Protein AF-A0A8J8JC10-F1 (afdb_monomer_lite)

pLDDT: mean 84.33, std 10.34, range [43.09, 95.0]

Radius of gyration: 21.42 Å; chains: 1; bounding box: 61×27×67 Å

Sequence (188 aa):
MRKALKLFVALFVFIITFPLVLTHAKVLYYDLRYGEPVEEGRLPDEVKSFSLEGEPKCRVKVREGVMLIETENTSFELNTGMNVKYSEGSCLLRGGRIYAVFVETDGIVGVEGLYRDIDVVYHIQRHHVVAFKGNGAVEWQYLETAGCRPGGGCYPPEEPRMNIQDGKLYVTLEPPENRTLVFSLEST

Structure (mmCIF, N/CA/C/O backbone):
data_AF-A0A8J8JC10-F1
#
_entry.id   AF-A0A8J8JC10-F1
#
loop_
_atom_site.group_PDB
_atom_site.id
_atom_site.type_symbol
_atom_site.label_atom_id
_atom_site.label_alt_id
_atom_site.label_comp_id
_atom_site.label_asym_id
_atom_site.label_entity_id
_atom_site.label_seq_id
_atom_site.pdbx_PDB_ins_code
_atom_site.Cartn_x
_atom_site.Cartn_y
_atom_site.Cartn_z
_atom_site.occupancy
_atom_site.B_iso_or_equiv
_atom_site.auth_seq_id
_atom_site.auth_comp_id
_atom_site.auth_asym_id
_atom_site.auth_atom_id
_atom_site.pdbx_PDB_model_num
ATOM 1 N N . MET A 1 1 ? 39.271 -8.305 -40.769 1.00 67.75 1 MET A N 1
ATOM 2 C CA . MET A 1 1 ? 38.972 -7.015 -40.097 1.00 67.75 1 MET A CA 1
ATOM 3 C C . MET A 1 1 ? 37.560 -6.485 -40.363 1.00 67.75 1 MET A C 1
ATOM 5 O O . MET A 1 1 ? 36.839 -6.318 -39.394 1.00 67.75 1 MET A O 1
ATOM 9 N N . ARG A 1 2 ? 37.095 -6.290 -41.614 1.00 76.88 2 ARG A N 1
ATOM 10 C CA . ARG A 1 2 ? 35.738 -5.742 -41.888 1.00 76.88 2 ARG A CA 1
ATOM 11 C C . ARG A 1 2 ? 34.571 -6.491 -41.213 1.00 76.88 2 ARG A C 1
ATOM 13 O O . ARG A 1 2 ? 33.655 -5.845 -40.724 1.00 76.88 2 ARG A O 1
ATOM 20 N N . LYS A 1 3 ? 34.594 -7.831 -41.172 1.00 79.19 3 LYS A N 1
ATOM 21 C CA . LYS A 1 3 ? 33.546 -8.638 -40.506 1.00 79.19 3 LYS A CA 1
ATOM 22 C C . LYS A 1 3 ? 33.564 -8.482 -38.978 1.00 79.19 3 LYS A C 1
ATOM 24 O O . LYS A 1 3 ? 32.515 -8.283 -38.386 1.00 79.19 3 LYS A O 1
ATOM 29 N N . ALA A 1 4 ? 34.752 -8.505 -38.373 1.00 84.75 4 ALA A N 1
ATOM 30 C CA . ALA A 1 4 ? 34.930 -8.318 -36.932 1.00 84.75 4 ALA A CA 1
ATOM 31 C C . ALA A 1 4 ? 34.505 -6.912 -36.475 1.00 84.75 4 ALA A C 1
ATOM 33 O O . ALA A 1 4 ? 33.820 -6.784 -35.471 1.00 84.75 4 ALA A O 1
ATOM 34 N N . LEU A 1 5 ? 34.821 -5.873 -37.260 1.00 88.62 5 LEU A N 1
ATOM 35 C CA . LEU A 1 5 ? 34.386 -4.501 -36.984 1.00 88.62 5 LEU A CA 1
ATOM 36 C C . LEU A 1 5 ? 32.857 -4.365 -37.024 1.00 88.62 5 LEU A C 1
ATOM 38 O O . LEU A 1 5 ? 32.275 -3.778 -36.123 1.00 88.62 5 LEU A O 1
ATOM 42 N N . LYS A 1 6 ? 32.193 -4.949 -38.032 1.00 87.00 6 LYS A N 1
ATOM 43 C CA . LYS A 1 6 ? 30.721 -4.958 -38.106 1.00 87.00 6 LYS A CA 1
ATOM 44 C C . LYS A 1 6 ? 30.088 -5.681 -36.918 1.00 87.00 6 LYS A C 1
ATOM 46 O O . LYS A 1 6 ? 29.101 -5.193 -36.382 1.00 87.00 6 LYS A O 1
ATOM 51 N N . LEU A 1 7 ? 30.659 -6.816 -36.510 1.00 90.44 7 LEU A N 1
ATOM 52 C CA . LEU A 1 7 ? 30.186 -7.572 -35.351 1.00 90.44 7 LEU A CA 1
ATOM 53 C C . LEU A 1 7 ? 30.338 -6.758 -34.059 1.00 90.44 7 LEU A C 1
ATOM 55 O O . LEU A 1 7 ? 29.419 -6.719 -33.254 1.00 90.44 7 LEU A O 1
ATOM 59 N N . PHE A 1 8 ? 31.469 -6.068 -33.898 1.00 90.31 8 PHE A N 1
ATOM 60 C CA . PHE A 1 8 ? 31.729 -5.216 -32.741 1.00 90.31 8 PHE A CA 1
ATOM 61 C C . PHE A 1 8 ? 30.770 -4.024 -32.682 1.00 90.31 8 PHE A C 1
ATOM 63 O O . PHE A 1 8 ? 30.212 -3.741 -31.630 1.00 90.31 8 PHE A O 1
ATOM 70 N N . VAL A 1 9 ? 30.513 -3.369 -33.819 1.00 88.81 9 VAL A N 1
ATOM 71 C CA . VAL A 1 9 ? 29.522 -2.285 -33.912 1.00 88.81 9 VAL A CA 1
ATOM 72 C C . VAL A 1 9 ? 28.117 -2.799 -33.593 1.00 88.81 9 VAL A C 1
ATOM 74 O O . VAL A 1 9 ? 27.406 -2.167 -32.820 1.00 88.81 9 VAL A O 1
ATOM 77 N N . ALA A 1 10 ? 27.722 -3.956 -34.130 1.00 89.44 10 ALA A N 1
ATOM 78 C CA . ALA A 1 10 ? 26.421 -4.556 -33.835 1.00 89.44 10 ALA A CA 1
ATOM 79 C C . ALA A 1 10 ? 26.278 -4.918 -32.348 1.00 89.44 10 ALA A C 1
ATOM 81 O O . ALA A 1 10 ? 25.252 -4.624 -31.743 1.00 89.44 10 ALA A O 1
ATOM 82 N N . LEU A 1 11 ? 27.322 -5.498 -31.749 1.00 91.50 11 LEU A N 1
ATOM 83 C CA . LEU A 1 11 ? 27.365 -5.810 -30.323 1.00 91.50 11 LEU A CA 1
ATOM 84 C C . LEU A 1 11 ? 27.285 -4.540 -29.470 1.00 91.50 11 LEU A C 1
ATOM 86 O O . LEU A 1 11 ? 26.545 -4.509 -28.496 1.00 91.50 11 LEU A O 1
ATOM 90 N N . PHE A 1 12 ? 27.996 -3.481 -29.852 1.00 86.69 12 PHE A N 1
ATOM 91 C CA . PHE A 1 12 ? 27.963 -2.199 -29.154 1.00 86.69 12 PHE A CA 1
ATOM 92 C C . PHE A 1 12 ? 26.569 -1.560 -29.198 1.00 86.69 12 PHE A C 1
ATOM 94 O O . PHE A 1 12 ? 26.041 -1.160 -28.163 1.00 86.69 12 PHE A O 1
ATOM 101 N N . VAL A 1 13 ? 25.932 -1.537 -30.374 1.00 87.12 13 VAL A N 1
ATOM 102 C CA . VAL A 1 13 ? 24.545 -1.065 -30.520 1.00 87.12 13 VAL A CA 1
ATOM 103 C C . VAL A 1 13 ? 23.599 -1.912 -29.674 1.00 87.12 13 VAL A C 1
ATOM 105 O O . VAL A 1 13 ? 22.742 -1.359 -28.988 1.00 87.12 13 VAL A O 1
ATOM 108 N N . PHE A 1 14 ? 23.766 -3.235 -29.675 1.00 87.00 14 PHE A N 1
ATOM 109 C CA . PHE A 1 14 ? 22.958 -4.130 -28.853 1.00 87.00 14 PHE A CA 1
ATOM 110 C C . PHE A 1 14 ? 23.124 -3.831 -27.359 1.00 87.00 14 PHE A C 1
ATOM 112 O O . PHE A 1 14 ? 22.126 -3.655 -26.673 1.00 87.00 14 PHE A O 1
ATOM 119 N N . ILE A 1 15 ? 24.355 -3.692 -26.862 1.00 86.25 15 ILE A N 1
ATOM 120 C CA . ILE A 1 15 ? 24.632 -3.401 -25.446 1.00 86.25 15 ILE A CA 1
ATOM 121 C C . ILE A 1 15 ? 23.976 -2.087 -25.002 1.00 86.25 15 ILE A C 1
ATOM 123 O O . ILE A 1 15 ? 23.451 -2.019 -23.896 1.00 86.25 15 ILE A O 1
ATOM 127 N N . ILE A 1 16 ? 23.968 -1.066 -25.861 1.00 81.75 16 ILE A N 1
ATOM 128 C CA . ILE A 1 16 ? 23.368 0.237 -25.541 1.00 81.75 16 ILE A CA 1
ATOM 129 C C . ILE A 1 16 ? 21.837 0.197 -25.622 1.00 81.75 16 ILE A C 1
ATOM 131 O O . ILE A 1 16 ? 21.149 0.754 -24.772 1.00 81.75 16 ILE A O 1
ATOM 135 N N . THR A 1 17 ? 21.282 -0.442 -26.651 1.00 85.38 17 THR A N 1
ATOM 136 C CA . THR A 1 17 ? 19.836 -0.381 -26.929 1.00 85.38 17 THR A CA 1
ATOM 137 C C . THR A 1 17 ? 19.030 -1.440 -26.184 1.00 85.38 17 THR A C 1
ATOM 139 O O . THR A 1 17 ? 17.871 -1.204 -25.851 1.00 85.38 17 THR A O 1
ATOM 142 N N . PHE A 1 18 ? 19.622 -2.593 -25.876 1.00 87.31 18 PHE A N 1
ATOM 143 C CA . PHE A 1 18 ? 18.928 -3.699 -25.222 1.00 87.31 18 PHE A CA 1
ATOM 144 C C . PHE A 1 18 ? 18.369 -3.340 -23.832 1.00 87.31 18 PHE A C 1
ATOM 146 O O . PHE A 1 18 ? 17.197 -3.637 -23.593 1.00 87.31 18 PHE A O 1
ATOM 153 N N . PRO A 1 19 ? 19.108 -2.654 -22.933 1.00 85.81 19 PRO A N 1
ATOM 154 C CA . PRO A 1 19 ? 18.565 -2.227 -21.642 1.00 85.81 19 PRO A CA 1
ATOM 155 C C . PRO A 1 19 ? 17.355 -1.296 -21.773 1.00 85.81 19 PRO A C 1
ATOM 157 O O . PRO A 1 19 ? 16.418 -1.393 -20.980 1.00 85.81 19 PRO A O 1
ATOM 160 N N . LEU A 1 20 ? 17.335 -0.438 -22.798 1.00 85.06 20 LEU A N 1
ATOM 161 C CA . LEU A 1 20 ? 16.206 0.451 -23.082 1.00 85.06 20 LEU A CA 1
ATOM 162 C C . LEU A 1 20 ? 14.985 -0.332 -23.531 1.00 85.06 20 LEU A C 1
ATOM 164 O O . LEU A 1 20 ? 13.903 -0.150 -22.985 1.00 85.06 20 LEU A O 1
ATOM 168 N N . VAL A 1 21 ? 15.163 -1.234 -24.498 1.00 87.94 21 VAL A N 1
ATOM 169 C CA . VAL A 1 21 ? 14.078 -2.089 -24.993 1.00 87.94 21 VAL A CA 1
ATOM 170 C C . VAL A 1 21 ? 13.506 -2.925 -23.849 1.00 87.94 21 VAL A C 1
ATOM 172 O O . VAL A 1 21 ? 12.289 -3.008 -23.703 1.00 87.94 21 VAL A O 1
ATOM 175 N N . LEU A 1 22 ? 14.367 -3.485 -22.995 1.00 89.69 22 LEU A N 1
ATOM 176 C CA . LEU A 1 22 ? 13.941 -4.240 -21.820 1.00 89.69 22 LEU A CA 1
ATOM 177 C C . LEU A 1 22 ? 13.184 -3.360 -20.815 1.00 89.69 22 LEU A C 1
ATOM 179 O O . LEU A 1 22 ? 12.161 -3.791 -20.288 1.00 89.69 22 LEU A O 1
ATOM 183 N N . THR A 1 23 ? 13.660 -2.138 -20.566 1.00 88.81 23 THR A N 1
ATOM 184 C CA . THR A 1 23 ? 12.985 -1.171 -19.687 1.00 88.81 23 THR A CA 1
ATOM 185 C C . THR A 1 23 ? 11.598 -0.826 -20.225 1.00 88.81 23 THR A C 1
ATOM 187 O O . THR A 1 23 ? 10.616 -0.968 -19.504 1.00 88.81 23 THR A O 1
ATOM 190 N N . HIS A 1 24 ? 11.487 -0.461 -21.505 1.00 87.50 24 HIS A N 1
ATOM 191 C CA . HIS A 1 24 ? 10.205 -0.154 -22.139 1.00 87.50 24 HIS A CA 1
ATOM 192 C C . HIS A 1 24 ? 9.244 -1.342 -22.120 1.00 87.50 24 HIS A C 1
ATOM 194 O O . HIS A 1 24 ? 8.069 -1.166 -21.814 1.00 87.50 24 HIS A O 1
ATOM 200 N N . ALA A 1 25 ? 9.734 -2.552 -22.402 1.00 90.00 25 ALA A N 1
ATOM 201 C CA . ALA A 1 25 ? 8.917 -3.759 -22.344 1.00 90.00 25 ALA A CA 1
ATOM 202 C C . ALA A 1 25 ? 8.404 -4.033 -20.922 1.00 90.00 25 ALA A C 1
ATOM 204 O O . ALA A 1 25 ? 7.239 -4.388 -20.757 1.00 90.00 25 ALA A O 1
ATOM 205 N N . LYS A 1 26 ? 9.241 -3.829 -19.893 1.00 89.06 26 LYS A N 1
ATOM 206 C CA . LYS A 1 26 ? 8.826 -3.943 -18.488 1.00 89.06 26 LYS A CA 1
ATOM 207 C C . LYS A 1 26 ? 7.765 -2.909 -18.127 1.00 89.06 26 LYS A C 1
ATOM 209 O O . LYS A 1 26 ? 6.735 -3.291 -17.590 1.00 89.06 26 LYS A O 1
ATOM 214 N N . VAL A 1 27 ? 7.995 -1.631 -18.435 1.00 88.88 27 VAL A N 1
ATOM 215 C CA . VAL A 1 27 ? 7.028 -0.555 -18.151 1.00 88.88 27 VAL A CA 1
ATOM 216 C C . VAL A 1 27 ? 5.698 -0.839 -18.845 1.00 88.88 27 VAL A C 1
ATOM 218 O O . VAL A 1 27 ? 4.665 -0.816 -18.191 1.00 88.88 27 VAL A O 1
ATOM 221 N N . LEU A 1 28 ? 5.721 -1.209 -20.130 1.00 91.12 28 LEU A N 1
ATOM 222 C CA . LEU A 1 28 ? 4.512 -1.564 -20.874 1.00 91.12 28 LEU A CA 1
ATOM 223 C C . LEU A 1 28 ? 3.780 -2.757 -20.248 1.00 91.12 28 LEU A C 1
ATOM 225 O O . LEU A 1 28 ? 2.559 -2.742 -20.143 1.00 91.12 28 LEU A O 1
ATOM 229 N N . TYR A 1 29 ? 4.513 -3.788 -19.828 1.00 92.56 29 TYR A N 1
ATOM 230 C CA . TYR A 1 29 ? 3.925 -4.923 -19.126 1.00 92.56 29 TYR A CA 1
ATOM 231 C C . TYR A 1 29 ? 3.217 -4.487 -17.836 1.00 92.56 29 TYR A C 1
ATOM 233 O O . TYR A 1 29 ? 2.101 -4.935 -17.578 1.00 92.56 29 TYR A O 1
ATOM 241 N N . TYR A 1 30 ? 3.839 -3.615 -17.041 1.00 91.00 30 TYR A N 1
ATOM 242 C CA . TYR A 1 30 ? 3.243 -3.134 -15.799 1.00 91.00 30 TYR A CA 1
ATOM 243 C C . TYR A 1 30 ? 2.064 -2.189 -16.036 1.00 91.00 30 TYR A C 1
ATOM 245 O O . TYR A 1 30 ? 1.060 -2.343 -15.355 1.00 91.00 30 TYR A O 1
ATOM 253 N N . ASP A 1 31 ? 2.118 -1.319 -17.045 1.00 89.81 31 ASP A N 1
ATOM 254 C CA . ASP A 1 31 ? 0.971 -0.501 -17.459 1.00 89.81 31 ASP A CA 1
ATOM 255 C C . ASP A 1 31 ? -0.220 -1.365 -17.887 1.00 89.81 31 ASP A C 1
ATOM 257 O O . ASP A 1 31 ? -1.354 -1.094 -17.514 1.00 89.81 31 ASP A O 1
ATOM 261 N N . LEU A 1 32 ? 0.021 -2.442 -18.636 1.00 91.25 32 LEU A N 1
ATOM 262 C CA . LEU A 1 32 ? -1.050 -3.355 -19.043 1.00 91.25 32 LEU A CA 1
ATOM 263 C C . LEU A 1 32 ? -1.615 -4.163 -17.873 1.00 91.25 32 LEU A C 1
ATOM 265 O O . LEU A 1 32 ? -2.774 -4.565 -17.914 1.00 91.25 32 LEU A O 1
ATOM 269 N N . ARG A 1 33 ? -0.791 -4.453 -16.861 1.00 91.88 33 ARG A N 1
ATOM 270 C CA . ARG A 1 33 ? -1.177 -5.309 -15.734 1.00 91.88 33 ARG A CA 1
ATOM 271 C C . ARG A 1 33 ? -1.769 -4.538 -14.555 1.00 91.88 33 ARG A C 1
ATOM 273 O O . ARG A 1 33 ? -2.593 -5.102 -13.847 1.00 91.88 33 ARG A O 1
ATOM 280 N N . TYR A 1 34 ? -1.319 -3.309 -14.333 1.00 90.25 34 TYR A N 1
ATOM 281 C CA . TYR A 1 34 ? -1.633 -2.499 -13.154 1.00 90.25 34 TYR A CA 1
ATOM 282 C C . TYR A 1 34 ? -2.004 -1.052 -13.504 1.00 90.25 34 TYR A C 1
ATOM 284 O O . TYR A 1 34 ? -2.121 -0.226 -12.606 1.00 90.25 34 TYR A O 1
ATOM 292 N N . GLY A 1 35 ? -2.179 -0.717 -14.787 1.00 84.19 35 GLY A N 1
ATOM 293 C CA . GLY A 1 35 ? -2.669 0.605 -15.190 1.00 84.19 35 GLY A CA 1
ATOM 294 C C . GLY A 1 35 ? -4.095 0.886 -14.711 1.00 84.19 35 GLY A C 1
ATOM 295 O O . GLY A 1 35 ? -4.464 2.045 -14.551 1.00 84.19 35 GLY A O 1
ATOM 296 N N . GLU A 1 36 ? -4.868 -0.165 -14.435 1.00 86.00 36 GLU A N 1
ATOM 297 C CA . GLU A 1 36 ? -6.089 -0.108 -13.634 1.00 86.00 36 GLU A CA 1
ATOM 298 C C . GLU A 1 36 ? -5.845 -0.831 -12.297 1.00 86.00 36 GLU A C 1
ATOM 300 O O . GLU A 1 36 ? -5.102 -1.824 -12.281 1.00 86.00 36 GLU A O 1
ATOM 305 N N . PRO A 1 37 ? -6.437 -0.368 -11.179 1.00 86.88 37 PRO A N 1
ATOM 306 C CA . PRO A 1 37 ? -6.239 -1.015 -9.889 1.00 86.88 37 PRO A CA 1
ATOM 307 C C . PRO A 1 37 ? -6.787 -2.447 -9.866 1.00 86.88 37 PRO A C 1
ATOM 309 O O . PRO A 1 37 ? -7.902 -2.714 -10.313 1.00 86.88 37 PRO A O 1
ATOM 312 N N . VAL A 1 38 ? -5.997 -3.374 -9.321 1.00 90.38 38 VAL A N 1
ATOM 313 C CA . VAL A 1 38 ? -6.375 -4.782 -9.139 1.00 90.38 38 VAL A CA 1
ATOM 314 C C . VAL A 1 38 ? -6.717 -5.017 -7.673 1.00 90.38 38 VAL A C 1
ATOM 316 O O . VAL A 1 38 ? -5.844 -4.896 -6.814 1.00 90.38 38 VAL A O 1
ATOM 319 N N . GLU A 1 39 ? -7.974 -5.363 -7.399 1.00 92.75 39 GLU A N 1
ATOM 320 C CA . GLU A 1 39 ? -8.513 -5.537 -6.047 1.00 92.75 39 GLU A CA 1
ATOM 321 C C . GLU A 1 39 ? -8.551 -7.011 -5.616 1.00 92.75 39 GLU A C 1
ATOM 323 O O . GLU A 1 39 ? -8.975 -7.895 -6.365 1.00 92.75 39 GLU A O 1
ATOM 328 N N . GLU A 1 40 ? -8.155 -7.275 -4.372 1.00 93.50 40 GLU A N 1
ATOM 329 C CA . GLU A 1 40 ? -8.125 -8.598 -3.753 1.00 93.50 40 GLU A CA 1
ATOM 330 C C . GLU A 1 40 ? -8.668 -8.557 -2.313 1.00 93.50 40 GLU A C 1
ATOM 332 O O . GLU A 1 40 ? -8.567 -7.559 -1.593 1.00 93.50 40 GLU A O 1
ATOM 337 N N . GLY A 1 41 ? -9.215 -9.688 -1.856 1.00 93.81 41 GLY A N 1
ATOM 338 C CA . GLY A 1 41 ? -9.719 -9.848 -0.493 1.00 93.81 41 GLY A CA 1
ATOM 339 C C . GLY A 1 41 ? -11.130 -9.290 -0.294 1.00 93.81 41 GLY A C 1
ATOM 340 O O . GLY A 1 41 ? -12.031 -9.537 -1.095 1.00 93.81 41 GLY A O 1
ATOM 341 N N . ARG A 1 42 ? -11.351 -8.600 0.828 1.00 93.75 42 ARG A N 1
ATOM 342 C CA . ARG A 1 42 ? -12.642 -8.001 1.175 1.00 93.75 42 ARG A CA 1
ATOM 343 C C . ARG A 1 42 ? -12.836 -6.711 0.386 1.00 93.75 42 ARG A C 1
ATOM 345 O O . ARG A 1 42 ? -12.208 -5.712 0.708 1.00 93.75 42 ARG A O 1
ATOM 352 N N . LEU A 1 43 ? -13.743 -6.715 -0.583 1.00 94.62 43 LEU A N 1
ATOM 353 C CA . LEU A 1 43 ? -14.079 -5.512 -1.342 1.00 94.62 43 LEU A CA 1
ATOM 354 C C . LEU A 1 43 ? -14.816 -4.474 -0.471 1.00 94.62 43 LEU A C 1
ATOM 356 O O . LEU A 1 43 ? -15.527 -4.860 0.466 1.00 94.62 43 LEU A O 1
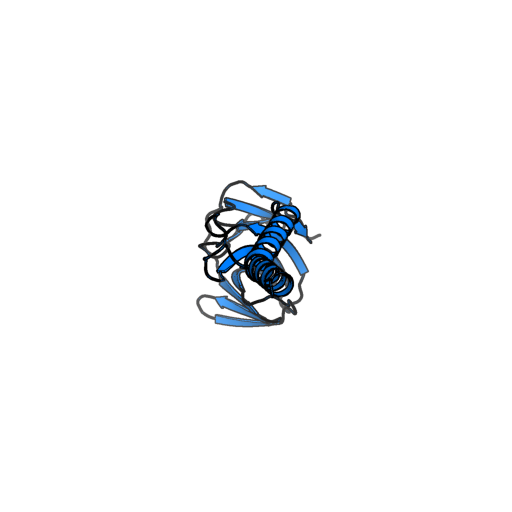ATOM 360 N N . PRO A 1 44 ? -14.646 -3.170 -0.754 1.00 93.31 44 PRO A N 1
ATOM 361 C CA . PRO A 1 44 ? -15.438 -2.123 -0.119 1.00 93.31 44 PRO A CA 1
ATOM 362 C C . PRO A 1 44 ? -16.917 -2.255 -0.506 1.00 93.31 44 PRO A C 1
ATOM 364 O O . PRO A 1 44 ? -17.252 -2.640 -1.624 1.00 93.31 44 PRO A O 1
ATOM 367 N N . ASP A 1 45 ? -17.813 -1.891 0.409 1.00 94.62 45 ASP A N 1
ATOM 368 C CA . ASP A 1 45 ? -19.254 -1.845 0.137 1.00 94.62 45 ASP A CA 1
ATOM 369 C C . ASP A 1 45 ? -19.631 -0.627 -0.720 1.00 94.62 45 ASP A C 1
ATOM 371 O O . ASP A 1 45 ? -20.651 -0.625 -1.409 1.00 94.62 45 ASP A O 1
ATOM 375 N N . GLU A 1 46 ? -18.825 0.435 -0.656 1.00 93.06 46 GLU A N 1
ATOM 376 C CA . GLU A 1 46 ? -19.023 1.669 -1.410 1.00 93.06 46 GLU A CA 1
ATOM 377 C C . GLU A 1 46 ? -17.674 2.355 -1.672 1.00 93.06 46 GLU A C 1
ATOM 379 O O . GLU A 1 46 ? -16.780 2.342 -0.822 1.00 93.06 46 GLU A O 1
ATOM 384 N N . VAL A 1 47 ? -17.545 2.996 -2.835 1.00 90.81 47 VAL A N 1
ATOM 385 C CA . VAL A 1 47 ? -16.405 3.856 -3.181 1.00 90.81 47 VAL A CA 1
ATOM 386 C C . VAL A 1 47 ? -16.929 5.263 -3.441 1.00 90.81 47 VAL A C 1
ATOM 388 O O . VAL A 1 47 ? -17.796 5.464 -4.291 1.00 90.81 47 VAL A O 1
ATOM 391 N N . LYS A 1 48 ? -16.415 6.245 -2.698 1.00 89.25 48 LYS A N 1
ATOM 392 C CA . LYS A 1 48 ? -16.837 7.650 -2.780 1.00 89.25 48 LYS A CA 1
ATOM 393 C C . LYS A 1 48 ? -15.734 8.515 -3.375 1.00 89.25 48 LYS A C 1
ATOM 395 O O . LYS A 1 48 ? -14.567 8.334 -3.054 1.00 89.25 48 LYS A O 1
ATOM 400 N N . SER A 1 49 ? -16.107 9.503 -4.185 1.00 81.81 49 SER A N 1
ATOM 401 C CA . SER A 1 49 ? -15.181 10.421 -4.870 1.00 81.81 49 SER A CA 1
ATOM 402 C C . SER A 1 49 ? -14.777 11.648 -4.037 1.00 81.81 49 SER A C 1
ATOM 404 O O . SER A 1 49 ? -14.466 12.697 -4.597 1.00 81.81 49 SER A O 1
ATOM 406 N N . PHE A 1 50 ? -14.886 11.578 -2.710 1.00 73.81 50 PHE A N 1
ATOM 407 C CA . PHE A 1 50 ? -14.531 12.678 -1.813 1.00 73.81 50 PHE A CA 1
ATOM 408 C C . PHE A 1 50 ? -13.737 12.162 -0.618 1.00 73.81 50 PHE A C 1
ATOM 410 O O . PHE A 1 50 ? -13.913 11.014 -0.209 1.00 73.81 50 PHE A O 1
ATOM 417 N N . SER A 1 51 ? -12.890 13.025 -0.056 1.00 65.00 51 SER A N 1
ATOM 418 C CA . SER A 1 51 ? -12.177 12.779 1.199 1.00 65.00 51 SER A CA 1
ATOM 419 C C . SER A 1 51 ? -13.079 13.130 2.378 1.00 65.00 51 SER A C 1
ATOM 421 O O . SER A 1 51 ? -13.705 14.192 2.394 1.00 65.00 51 SER A O 1
ATOM 423 N N . LEU A 1 52 ? -13.176 12.227 3.353 1.00 68.00 52 LEU A N 1
ATOM 424 C CA . LEU A 1 52 ? -13.728 12.569 4.659 1.00 68.00 52 LEU A CA 1
ATOM 425 C C . LEU A 1 52 ? -12.635 13.186 5.527 1.00 68.00 52 LEU A C 1
ATOM 427 O O . LEU A 1 52 ? -11.541 12.635 5.641 1.00 68.00 52 LEU A O 1
ATOM 431 N N . GLU A 1 53 ? -12.960 14.301 6.179 1.00 64.12 53 GLU A N 1
ATOM 432 C CA . GLU A 1 53 ? -12.092 14.883 7.197 1.00 64.12 53 GLU A CA 1
ATOM 433 C C . GLU A 1 53 ? -12.011 13.961 8.424 1.00 64.12 53 GLU A C 1
ATOM 435 O O . GLU A 1 53 ? -13.013 13.419 8.904 1.00 64.12 53 GLU A O 1
ATOM 440 N N . GLY A 1 54 ? -10.795 13.779 8.931 1.00 58.91 54 GLY A N 1
ATOM 441 C CA . GLY A 1 54 ? -10.518 12.988 10.121 1.00 58.91 54 GLY A CA 1
ATOM 442 C C . GLY A 1 54 ? -9.020 12.802 10.312 1.00 58.91 54 GLY A C 1
ATOM 443 O O . GLY A 1 54 ? -8.324 12.372 9.394 1.00 58.91 54 GLY A O 1
ATOM 444 N N . GLU A 1 55 ? -8.526 13.131 11.503 1.00 62.56 55 GLU A N 1
ATOM 445 C CA . GLU A 1 55 ? -7.128 12.893 11.851 1.00 62.56 55 GLU A CA 1
ATOM 446 C C . GLU A 1 55 ? -6.905 11.420 12.231 1.00 62.56 55 GLU A C 1
ATOM 448 O O . GLU A 1 55 ? -7.751 10.809 12.902 1.00 62.56 55 GLU A O 1
ATOM 453 N N . PRO A 1 56 ? -5.769 10.830 11.824 1.00 63.19 56 PRO A N 1
ATOM 454 C CA . PRO A 1 56 ? -5.407 9.486 12.243 1.00 63.19 56 PRO A CA 1
ATOM 455 C C . PRO A 1 56 ? -5.197 9.449 13.761 1.00 63.19 56 PRO A C 1
ATOM 457 O O . PRO A 1 56 ? -4.424 10.225 14.316 1.00 63.19 56 PRO A O 1
ATOM 460 N N . LYS A 1 57 ? -5.881 8.528 14.456 1.00 74.50 57 LYS A N 1
ATOM 461 C CA . LYS A 1 57 ? -5.769 8.419 15.926 1.00 74.50 57 LYS A CA 1
ATOM 462 C C . LYS A 1 57 ? -4.488 7.725 16.383 1.00 7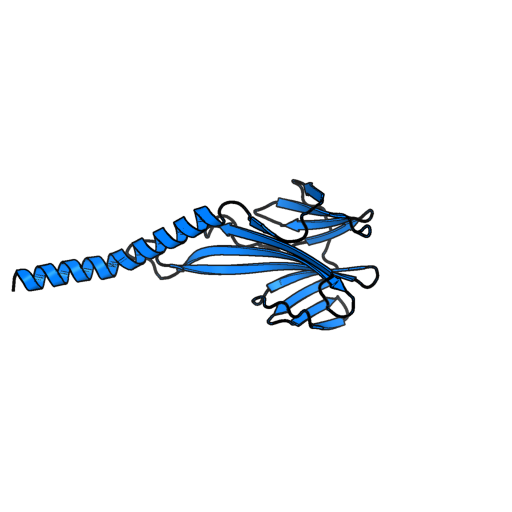4.50 57 LYS A C 1
ATOM 464 O O . LYS A 1 57 ? -4.118 7.836 17.550 1.00 74.50 57 LYS A O 1
ATOM 469 N N . CYS A 1 58 ? -3.859 6.954 15.503 1.00 86.62 58 CYS A N 1
ATOM 470 C CA . CYS A 1 58 ? -2.569 6.327 15.741 1.00 86.62 58 CYS A CA 1
ATOM 471 C C . CYS A 1 58 ? -1.837 6.091 14.419 1.00 86.62 58 CYS A C 1
ATOM 473 O O . CYS A 1 58 ? -2.473 5.976 13.368 1.00 86.62 58 CYS A O 1
ATOM 475 N N . ARG A 1 59 ? -0.508 6.020 14.488 1.00 89.50 59 ARG A N 1
ATOM 476 C CA . ARG A 1 59 ? 0.365 5.696 13.357 1.00 89.50 59 ARG A CA 1
ATOM 477 C C . ARG A 1 59 ? 0.805 4.248 13.422 1.00 89.50 59 ARG A C 1
ATOM 479 O O . ARG A 1 59 ? 0.951 3.682 14.507 1.00 89.50 59 ARG A O 1
ATOM 486 N N . VAL A 1 60 ? 1.037 3.656 12.258 1.00 91.06 60 VAL A N 1
ATOM 487 C CA . VAL A 1 60 ? 1.593 2.308 12.148 1.00 91.06 60 VAL A CA 1
ATOM 488 C C . VAL A 1 60 ? 2.844 2.298 11.299 1.00 91.06 60 VAL A C 1
ATOM 490 O O . VAL A 1 60 ? 2.922 2.971 10.274 1.00 91.06 60 VAL A O 1
ATOM 493 N N . LYS A 1 61 ? 3.802 1.471 11.710 1.00 90.94 61 LYS A N 1
ATOM 494 C CA . LYS A 1 61 ? 4.952 1.074 10.900 1.00 90.94 61 LYS A CA 1
ATOM 495 C C . LYS A 1 61 ? 4.947 -0.435 10.786 1.00 90.94 61 LYS A C 1
ATOM 497 O O . LYS A 1 61 ? 4.945 -1.134 11.798 1.00 90.94 61 LYS A O 1
ATOM 502 N N . VAL A 1 62 ? 4.927 -0.940 9.562 1.00 88.81 62 VAL A N 1
ATOM 503 C CA . VAL A 1 62 ? 4.862 -2.375 9.278 1.00 88.81 62 VAL A CA 1
ATOM 504 C C . VAL A 1 62 ? 6.165 -2.807 8.641 1.00 88.81 62 VAL A C 1
ATOM 506 O O . VAL A 1 62 ? 6.619 -2.193 7.677 1.00 88.81 62 VAL A O 1
ATOM 509 N N . ARG A 1 63 ? 6.772 -3.868 9.172 1.00 88.62 63 ARG A N 1
ATOM 510 C CA . ARG A 1 63 ? 7.971 -4.478 8.602 1.00 88.62 63 ARG A CA 1
ATOM 511 C C . ARG A 1 63 ? 8.060 -5.947 8.992 1.00 88.62 63 ARG A C 1
ATOM 513 O O . ARG A 1 63 ? 7.977 -6.269 10.171 1.00 88.62 63 ARG A O 1
ATOM 520 N N . GLU A 1 64 ? 8.308 -6.814 8.009 1.00 86.88 64 GLU A N 1
ATOM 521 C CA . GLU A 1 64 ? 8.758 -8.201 8.236 1.00 86.88 64 GLU A CA 1
ATOM 522 C C . GLU A 1 64 ? 7.907 -8.968 9.277 1.00 86.88 64 GLU A C 1
ATOM 524 O O . GLU A 1 64 ? 8.426 -9.612 10.185 1.00 86.88 64 GLU A O 1
ATOM 529 N N . GLY A 1 65 ? 6.576 -8.900 9.166 1.00 84.88 65 GLY A N 1
ATOM 530 C CA . GLY A 1 65 ? 5.655 -9.622 10.051 1.00 84.88 65 GLY A CA 1
ATOM 531 C C . GLY A 1 65 ? 5.362 -8.949 11.392 1.00 84.88 65 GLY A C 1
ATOM 532 O O . GLY A 1 65 ? 4.582 -9.505 12.170 1.00 84.88 65 GLY A O 1
ATOM 533 N N . VAL A 1 66 ? 5.927 -7.769 11.650 1.00 90.31 66 VAL A N 1
ATOM 534 C CA . VAL A 1 66 ? 5.696 -6.966 12.855 1.00 90.31 66 VAL A CA 1
ATOM 535 C C . VAL A 1 66 ? 5.061 -5.630 12.476 1.00 90.31 66 VAL A C 1
ATOM 537 O O . VAL A 1 66 ? 5.438 -4.993 11.491 1.00 90.31 66 VAL A O 1
ATOM 540 N N . MET A 1 67 ? 4.088 -5.198 13.271 1.00 92.44 67 MET A N 1
ATOM 541 C CA . MET A 1 67 ? 3.490 -3.871 13.204 1.00 92.44 67 MET A CA 1
ATOM 542 C C . MET A 1 67 ? 3.758 -3.139 14.515 1.00 92.44 67 MET A C 1
ATOM 544 O O . MET A 1 67 ? 3.299 -3.568 15.571 1.00 92.44 67 MET A O 1
ATOM 548 N N . LEU A 1 68 ? 4.489 -2.031 14.441 1.00 93.25 68 LEU A N 1
ATOM 549 C CA . LEU A 1 68 ? 4.621 -1.080 15.535 1.00 93.25 68 LEU A CA 1
ATOM 550 C C . LEU A 1 68 ? 3.452 -0.100 15.458 1.00 93.25 68 LEU A C 1
ATOM 552 O O . LEU A 1 68 ? 3.262 0.559 14.437 1.00 93.25 68 LEU A O 1
ATOM 556 N N . ILE A 1 69 ? 2.680 -0.018 16.534 1.00 92.25 69 ILE A N 1
ATOM 557 C CA . ILE A 1 69 ? 1.538 0.883 16.667 1.00 92.25 69 ILE A CA 1
ATOM 558 C C . ILE A 1 69 ? 1.942 1.997 17.625 1.00 92.25 69 ILE A C 1
ATOM 560 O O . ILE A 1 69 ? 2.261 1.731 18.783 1.00 92.25 69 ILE A O 1
ATOM 564 N N . GLU A 1 70 ? 1.931 3.236 17.141 1.00 91.62 70 GLU A N 1
ATOM 565 C CA . GLU A 1 70 ? 2.314 4.441 17.876 1.00 91.62 70 GLU A CA 1
ATOM 566 C C . GLU A 1 70 ? 1.064 5.301 18.133 1.00 91.62 70 GLU A C 1
ATOM 568 O O . GLU A 1 70 ? 0.375 5.728 17.205 1.00 91.62 70 GLU A O 1
ATOM 573 N N . THR A 1 71 ? 0.753 5.557 19.403 1.00 88.06 71 THR A N 1
ATOM 574 C CA . THR A 1 71 ? -0.251 6.545 19.836 1.00 88.06 71 THR A CA 1
ATOM 575 C C . THR A 1 71 ? 0.453 7.730 20.505 1.00 88.06 71 THR A C 1
ATOM 577 O O . THR A 1 71 ? 1.667 7.696 20.695 1.00 88.06 71 THR A O 1
ATOM 580 N N . GLU A 1 72 ? -0.283 8.770 20.914 1.00 84.75 72 GLU A N 1
ATOM 581 C CA . GLU A 1 72 ? 0.306 9.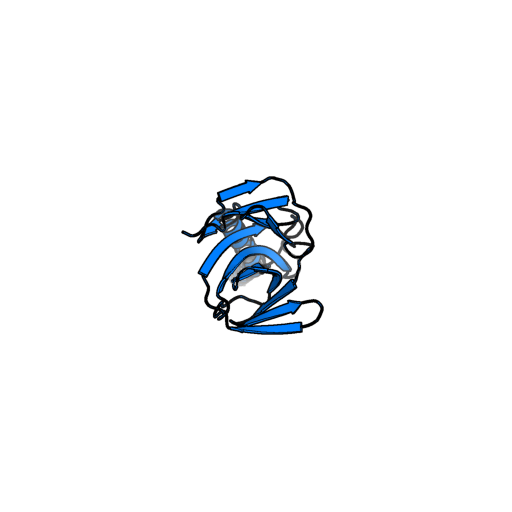936 21.603 1.00 84.75 72 GLU A CA 1
ATOM 582 C C . GLU A 1 72 ? 1.143 9.571 22.841 1.00 84.75 72 GLU A C 1
ATOM 584 O O . GLU A 1 72 ? 2.131 10.238 23.136 1.00 84.75 72 GLU A O 1
ATOM 589 N N . ASN A 1 73 ? 0.759 8.514 23.566 1.00 84.62 73 ASN A N 1
ATOM 590 C CA . ASN A 1 73 ? 1.322 8.201 24.884 1.00 84.62 73 ASN A CA 1
ATOM 591 C C . ASN A 1 73 ? 1.983 6.821 24.973 1.00 84.62 73 ASN A C 1
ATOM 593 O O . ASN A 1 73 ? 2.629 6.517 25.975 1.00 84.62 73 ASN A O 1
ATOM 597 N N . THR A 1 74 ? 1.794 5.954 23.977 1.00 87.38 74 THR A N 1
ATOM 598 C CA . THR A 1 74 ? 2.245 4.558 24.042 1.00 87.38 74 THR A CA 1
ATOM 599 C C . THR A 1 74 ? 2.654 4.049 22.673 1.00 87.38 74 THR A C 1
ATOM 601 O O . THR A 1 74 ? 2.028 4.391 21.674 1.00 87.38 74 THR A O 1
ATOM 604 N N . SER A 1 75 ? 3.636 3.155 22.647 1.00 90.56 75 SER A N 1
ATOM 605 C CA . SER A 1 75 ? 3.918 2.316 21.491 1.00 90.56 75 SER A CA 1
ATOM 606 C C . SER A 1 75 ? 3.893 0.847 21.894 1.00 90.56 75 SER A C 1
ATOM 608 O O . SER A 1 75 ? 4.283 0.487 23.008 1.00 90.56 75 SER A O 1
ATOM 610 N N . PHE A 1 76 ? 3.386 -0.005 21.011 1.00 90.69 76 PHE A N 1
ATOM 611 C CA . PHE A 1 76 ? 3.421 -1.448 21.208 1.00 90.69 76 PHE A CA 1
ATOM 612 C C . PHE A 1 76 ? 3.576 -2.171 19.878 1.00 90.69 76 PHE A C 1
ATOM 614 O O . PHE A 1 76 ? 3.182 -1.673 18.824 1.00 90.69 76 PHE A O 1
ATOM 621 N N . GLU A 1 77 ? 4.161 -3.359 19.944 1.00 92.56 77 GLU A N 1
ATOM 622 C CA . GLU A 1 77 ? 4.380 -4.209 18.784 1.00 92.56 77 GLU A CA 1
ATOM 623 C C . GLU A 1 77 ? 3.320 -5.303 18.711 1.00 92.56 77 GLU A C 1
ATOM 625 O O . GLU A 1 77 ? 2.895 -5.872 19.721 1.00 92.56 77 GLU A O 1
ATOM 630 N N . LEU A 1 78 ? 2.915 -5.609 17.487 1.00 90.69 78 LEU A N 1
ATOM 631 C CA . LEU A 1 78 ? 1.972 -6.659 17.165 1.00 90.69 78 LEU A CA 1
ATOM 632 C C . LEU A 1 78 ? 2.587 -7.570 16.107 1.00 90.69 78 LEU A C 1
ATOM 634 O O . LEU A 1 78 ? 2.948 -7.118 15.022 1.00 90.69 78 LEU A O 1
ATOM 638 N N . ASN A 1 79 ? 2.669 -8.865 16.400 1.00 91.44 79 ASN A N 1
ATOM 639 C CA . ASN A 1 79 ? 3.043 -9.854 15.396 1.00 91.44 79 ASN A CA 1
ATOM 640 C C . ASN A 1 79 ? 1.850 -10.084 14.465 1.00 91.44 79 ASN A C 1
ATOM 642 O O . ASN A 1 79 ? 0.843 -10.659 14.875 1.00 91.44 79 ASN A O 1
ATOM 646 N N . THR A 1 80 ? 1.968 -9.629 13.222 1.00 86.69 80 THR A N 1
ATOM 647 C CA . THR A 1 80 ? 0.919 -9.732 12.198 1.00 86.69 80 THR A CA 1
ATOM 648 C C . THR A 1 80 ? 1.146 -10.903 11.249 1.00 86.69 80 THR A C 1
ATOM 650 O O . THR A 1 80 ? 0.210 -11.358 10.596 1.00 86.69 80 THR A O 1
ATOM 653 N N . GLY A 1 81 ? 2.391 -11.381 11.129 1.00 84.00 81 GLY A N 1
ATOM 654 C CA . GLY A 1 81 ? 2.776 -12.403 10.149 1.00 84.00 81 GLY A CA 1
ATOM 655 C C . GLY A 1 81 ? 2.709 -11.925 8.692 1.00 84.00 81 GLY A C 1
ATOM 656 O O . GLY A 1 81 ? 2.942 -12.716 7.780 1.00 84.00 81 GLY A O 1
ATOM 657 N N . MET A 1 82 ? 2.410 -10.642 8.456 1.00 83.50 82 MET A N 1
ATOM 658 C CA . MET A 1 82 ? 2.364 -10.066 7.117 1.00 83.50 82 MET A CA 1
ATOM 659 C C . MET A 1 82 ? 3.777 -9.775 6.609 1.00 83.50 82 MET A C 1
ATOM 661 O O . MET A 1 82 ? 4.501 -8.959 7.178 1.00 83.50 82 MET A O 1
ATOM 665 N N . ASN A 1 83 ? 4.164 -10.412 5.508 1.00 85.56 83 ASN A N 1
ATOM 666 C CA . ASN A 1 83 ? 5.446 -10.153 4.864 1.00 85.56 83 ASN A CA 1
ATOM 667 C C . ASN A 1 83 ? 5.336 -8.951 3.915 1.00 85.56 83 ASN A C 1
ATOM 669 O O . ASN A 1 83 ? 5.165 -9.124 2.710 1.00 85.56 83 ASN A O 1
ATOM 673 N N . VAL A 1 84 ? 5.382 -7.749 4.486 1.00 82.50 84 VAL A N 1
ATOM 674 C CA . VAL A 1 84 ? 5.355 -6.472 3.757 1.00 82.50 84 VAL A CA 1
ATOM 675 C C . VAL A 1 84 ? 6.719 -5.804 3.898 1.00 82.50 84 VAL A C 1
ATOM 677 O O . VAL A 1 84 ? 7.343 -5.875 4.970 1.00 82.50 84 VAL A O 1
ATOM 680 N N . LYS A 1 85 ? 7.190 -5.135 2.839 1.00 82.62 85 LYS A N 1
ATOM 681 C CA . LYS A 1 85 ? 8.309 -4.195 2.969 1.00 82.62 85 LYS A CA 1
ATOM 682 C C . LYS A 1 85 ?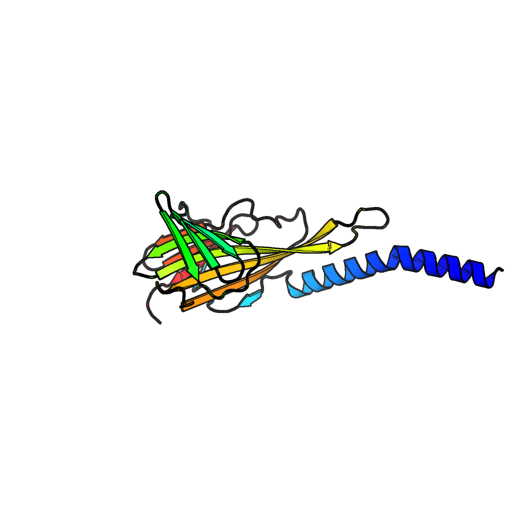 7.926 -3.051 3.906 1.00 82.62 85 LYS A C 1
ATOM 684 O O . LYS A 1 85 ? 6.748 -2.811 4.169 1.00 82.62 85 LYS A O 1
ATOM 689 N N . TYR A 1 86 ? 8.939 -2.348 4.414 1.00 84.12 86 TYR A N 1
ATOM 690 C CA . TYR A 1 86 ? 8.728 -1.219 5.317 1.00 84.12 86 TYR A CA 1
ATOM 691 C C . TYR A 1 86 ? 7.677 -0.257 4.753 1.00 84.12 86 TYR A C 1
ATOM 693 O O . TYR A 1 86 ? 7.867 0.285 3.666 1.00 84.12 86 TYR A O 1
ATOM 701 N N . SER A 1 87 ? 6.585 -0.086 5.492 1.00 86.12 87 SER A N 1
ATOM 702 C CA . SER A 1 87 ? 5.458 0.761 5.105 1.00 86.12 87 SER A CA 1
ATOM 703 C C . SER A 1 87 ? 4.942 1.513 6.325 1.00 86.12 87 SER A C 1
ATOM 705 O O . SER A 1 87 ? 4.900 0.959 7.427 1.00 86.12 87 SER A O 1
ATOM 707 N N . GLU A 1 88 ? 4.538 2.761 6.122 1.00 88.19 88 GLU A N 1
ATOM 708 C CA . GLU A 1 88 ? 3.927 3.604 7.151 1.00 88.19 88 GLU A CA 1
ATOM 709 C C . GLU A 1 88 ? 2.451 3.847 6.828 1.00 88.19 88 GLU A C 1
ATOM 711 O O . GLU A 1 88 ? 2.010 3.713 5.680 1.00 88.19 88 GLU A O 1
ATOM 716 N N . GLY A 1 89 ? 1.672 4.192 7.846 1.00 88.88 89 GLY A N 1
ATOM 717 C CA . GLY A 1 89 ? 0.283 4.567 7.656 1.00 88.88 89 GLY A CA 1
ATOM 718 C C . GLY A 1 89 ? -0.445 4.843 8.960 1.00 88.88 89 GLY A C 1
ATOM 719 O O . GLY A 1 89 ? 0.163 5.180 9.976 1.00 88.88 89 GLY A O 1
ATOM 720 N N . SER A 1 90 ? -1.759 4.651 8.935 1.00 90.31 90 SER A N 1
ATOM 721 C CA . SER A 1 90 ? -2.659 5.026 10.023 1.00 90.31 90 SER A CA 1
ATOM 722 C C . SER A 1 90 ? -3.362 3.822 10.632 1.00 90.31 90 SER A C 1
ATOM 724 O O . SER A 1 90 ? -3.559 2.793 9.982 1.00 90.31 90 SER A O 1
ATOM 726 N N . CYS A 1 91 ? -3.811 3.969 11.874 1.00 90.81 91 CYS A N 1
ATOM 727 C CA . CYS A 1 91 ? -4.680 2.999 12.518 1.00 90.81 91 CYS A CA 1
ATOM 728 C C . CYS A 1 91 ? -5.823 3.600 13.335 1.00 90.81 91 CYS A C 1
ATOM 730 O O . CYS A 1 91 ? -5.842 4.778 13.703 1.00 90.81 91 CYS A O 1
ATOM 732 N N . LEU A 1 92 ? -6.780 2.724 13.651 1.00 90.44 92 LEU A N 1
ATOM 733 C CA . LEU A 1 92 ? -7.878 2.951 14.579 1.00 90.44 92 LEU A CA 1
ATOM 734 C C . LEU A 1 92 ? -8.096 1.724 15.463 1.00 90.44 92 LEU A C 1
ATOM 736 O O . LEU A 1 92 ? -8.151 0.588 14.993 1.00 90.44 92 LEU A O 1
ATOM 740 N N . LEU A 1 93 ? -8.305 1.971 16.754 1.00 87.88 93 LEU A N 1
ATOM 741 C CA . LEU A 1 93 ? -8.635 0.951 17.747 1.00 87.88 93 LEU A CA 1
ATOM 742 C C . LEU A 1 93 ? -10.129 1.038 18.082 1.00 87.88 93 LEU A C 1
ATOM 744 O O . LEU A 1 93 ? -10.598 2.072 18.563 1.00 87.88 93 LEU A O 1
ATOM 748 N N . ARG A 1 94 ? -10.902 -0.032 17.846 1.00 86.69 94 ARG A N 1
ATOM 749 C CA . ARG A 1 94 ? -12.330 -0.076 18.221 1.00 86.69 94 ARG A CA 1
ATOM 750 C C . ARG A 1 94 ? -12.790 -1.495 18.533 1.00 86.69 94 ARG A C 1
ATOM 752 O O . ARG A 1 94 ? -12.629 -2.399 17.722 1.00 86.69 94 ARG A O 1
ATOM 759 N N . GLY A 1 95 ? -13.426 -1.680 19.694 1.00 82.94 95 GLY A N 1
ATOM 760 C CA . GLY A 1 95 ? -14.086 -2.943 20.053 1.00 82.94 95 GLY A CA 1
ATOM 761 C C . GLY A 1 95 ? -13.144 -4.153 20.078 1.00 82.94 95 GLY A C 1
ATOM 762 O O . GLY A 1 95 ? -13.520 -5.218 19.602 1.00 82.94 95 GLY A O 1
ATOM 763 N N . GLY A 1 96 ? -11.909 -3.973 20.562 1.00 85.75 96 GLY A N 1
ATOM 764 C CA . GLY A 1 96 ? -10.890 -5.032 20.603 1.00 85.75 96 GLY A CA 1
ATOM 765 C C . GLY A 1 96 ? -10.261 -5.381 19.247 1.00 85.75 96 GLY A C 1
ATOM 766 O O . GLY A 1 96 ? -9.511 -6.353 19.163 1.00 85.75 96 GLY A O 1
ATOM 767 N N . ARG A 1 97 ? -10.560 -4.602 18.199 1.00 90.44 97 ARG A N 1
ATOM 768 C CA . ARG A 1 97 ? -9.964 -4.716 16.865 1.00 90.44 97 ARG A CA 1
ATOM 769 C C . ARG A 1 97 ? -9.048 -3.544 16.565 1.00 90.44 97 ARG A C 1
ATOM 771 O O . ARG A 1 97 ? -9.261 -2.431 17.057 1.00 90.44 97 ARG A O 1
ATOM 778 N N . ILE A 1 98 ? -8.070 -3.823 15.718 1.00 91.69 98 ILE A N 1
ATOM 779 C CA . ILE A 1 98 ? -7.106 -2.864 15.196 1.00 91.69 98 ILE A CA 1
ATOM 780 C C . ILE A 1 98 ? -7.353 -2.779 13.697 1.00 91.69 98 ILE A C 1
ATOM 782 O O . ILE A 1 98 ? -7.177 -3.764 12.990 1.00 91.69 98 ILE A O 1
ATOM 786 N N . TYR A 1 99 ? -7.781 -1.621 13.219 1.00 92.62 99 TYR A N 1
ATOM 787 C CA . TYR A 1 99 ? -7.865 -1.335 11.793 1.00 92.62 99 TYR A CA 1
ATOM 788 C C . TYR A 1 99 ? -6.599 -0.590 11.409 1.00 92.62 99 TYR A C 1
ATOM 790 O O . TYR A 1 99 ? -6.265 0.394 12.064 1.00 92.62 99 TYR A O 1
ATOM 798 N N . ALA A 1 100 ? -5.895 -1.057 10.387 1.00 92.62 100 ALA A N 1
ATOM 799 C CA . ALA A 1 100 ? -4.687 -0.430 9.877 1.00 92.62 100 ALA A CA 1
ATOM 800 C C . ALA A 1 100 ? -4.820 -0.193 8.374 1.00 92.62 100 ALA A C 1
ATOM 802 O O . ALA A 1 100 ? -5.365 -1.030 7.652 1.00 92.62 100 ALA A O 1
ATOM 803 N N . VAL A 1 101 ? -4.313 0.946 7.916 1.00 91.81 101 VAL A N 1
ATOM 804 C CA . VAL A 1 101 ? -4.161 1.276 6.503 1.00 91.81 101 VAL A CA 1
ATOM 805 C C . VAL A 1 101 ? -2.737 1.732 6.271 1.00 91.81 101 VAL A C 1
ATOM 807 O O . VAL A 1 101 ? -2.230 2.564 7.017 1.00 91.81 101 VAL A O 1
ATOM 810 N N . PHE A 1 102 ? -2.086 1.176 5.261 1.00 89.81 102 PHE A N 1
ATOM 811 C CA . PHE A 1 102 ? -0.726 1.537 4.879 1.00 89.81 102 PHE A CA 1
ATOM 812 C C . PHE A 1 102 ? -0.518 1.260 3.392 1.00 89.81 102 PHE A C 1
ATOM 814 O O . PHE A 1 102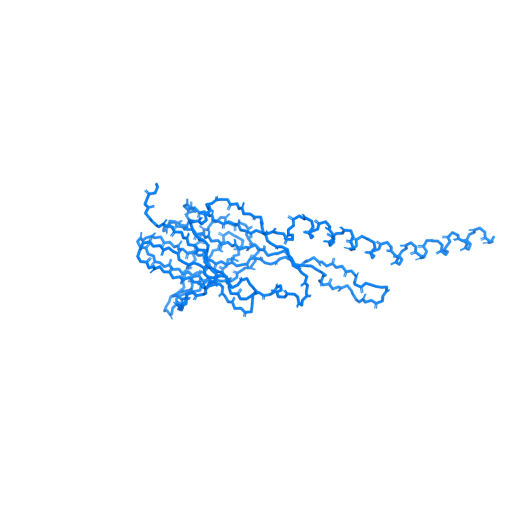 ? -1.232 0.449 2.795 1.00 89.81 102 PHE A O 1
ATOM 821 N N . VAL A 1 103 ? 0.459 1.943 2.798 1.00 87.94 103 VAL A N 1
ATOM 822 C CA . VAL A 1 103 ? 0.798 1.793 1.379 1.00 87.94 103 VAL A CA 1
ATOM 823 C C . VAL A 1 103 ? 2.209 1.245 1.259 1.00 87.94 103 VAL A C 1
ATOM 825 O O . VAL A 1 103 ? 3.161 1.864 1.731 1.00 87.94 103 VAL A O 1
ATOM 828 N N . GLU A 1 104 ? 2.352 0.096 0.608 1.00 87.56 104 GLU A N 1
ATOM 829 C CA . GLU A 1 104 ? 3.656 -0.422 0.198 1.00 87.56 104 GLU A CA 1
ATOM 830 C C . GLU A 1 104 ? 3.961 0.079 -1.217 1.00 87.56 104 GLU A C 1
ATOM 832 O O . GLU A 1 104 ? 3.107 0.020 -2.099 1.00 87.56 104 GLU A O 1
ATOM 837 N N . THR A 1 105 ? 5.178 0.572 -1.454 1.00 84.75 105 THR A N 1
ATOM 838 C CA . THR A 1 105 ? 5.601 1.037 -2.784 1.00 84.75 105 THR A CA 1
ATOM 839 C C . THR A 1 105 ? 6.862 0.318 -3.247 1.00 84.75 105 THR A C 1
ATOM 841 O O . THR A 1 105 ? 7.898 0.354 -2.586 1.00 84.75 105 THR A O 1
ATOM 844 N N . ASP A 1 106 ? 6.789 -0.272 -4.438 1.00 86.88 106 ASP A N 1
ATOM 845 C CA . ASP A 1 106 ? 7.904 -0.896 -5.140 1.00 86.88 106 ASP A CA 1
ATOM 846 C C . ASP A 1 106 ? 8.326 -0.062 -6.351 1.00 86.88 106 ASP A C 1
ATOM 848 O O . ASP A 1 106 ? 7.586 0.058 -7.327 1.00 86.88 106 ASP A O 1
ATOM 852 N N . GLY A 1 107 ? 9.549 0.470 -6.316 1.00 86.25 107 GLY A N 1
ATOM 853 C CA . GLY A 1 107 ? 10.166 1.120 -7.471 1.00 86.25 107 GLY A CA 1
ATOM 854 C C . GLY A 1 107 ? 10.758 0.102 -8.448 1.00 86.25 107 GLY A C 1
ATOM 855 O O . GLY A 1 107 ? 11.600 -0.720 -8.079 1.00 86.25 107 GLY A O 1
ATOM 856 N N . ILE A 1 108 ? 10.356 0.176 -9.714 1.00 82.94 108 ILE A N 1
ATOM 857 C CA . ILE A 1 108 ? 10.969 -0.564 -10.817 1.00 82.94 108 ILE A CA 1
ATOM 858 C C . ILE A 1 108 ? 12.008 0.329 -11.475 1.00 82.94 108 ILE A C 1
ATOM 860 O O . ILE A 1 108 ? 11.703 1.366 -12.061 1.00 82.94 108 ILE A O 1
ATOM 864 N N . VAL A 1 109 ? 13.251 -0.122 -11.385 1.00 86.06 109 VAL A N 1
ATOM 865 C CA . VAL A 1 109 ? 14.422 0.594 -11.872 1.00 86.06 109 VAL A CA 1
ATOM 866 C C . VAL A 1 109 ? 14.694 0.247 -13.339 1.00 86.06 109 VAL A C 1
ATOM 868 O O . VAL A 1 109 ? 14.616 -0.919 -13.744 1.00 86.06 109 VAL A O 1
ATOM 871 N N . GLY A 1 110 ? 15.026 1.256 -14.138 1.00 82.81 110 GLY A N 1
ATOM 872 C CA . GLY A 1 110 ? 15.294 1.133 -15.563 1.00 82.81 110 GLY A CA 1
ATOM 873 C C . GLY A 1 110 ? 16.071 2.322 -16.117 1.00 82.81 110 GLY A C 1
ATOM 874 O O . GLY A 1 110 ? 16.544 3.174 -15.375 1.00 82.81 110 GLY A O 1
ATOM 875 N N . VAL A 1 111 ? 16.232 2.356 -17.438 1.00 79.44 111 VAL A N 1
ATOM 876 C CA . VAL A 1 111 ? 16.926 3.444 -18.138 1.00 79.44 111 VAL A CA 1
ATOM 877 C C . VAL A 1 111 ? 15.917 4.223 -18.977 1.00 79.44 111 VAL A C 1
ATOM 879 O O . VAL A 1 111 ? 15.318 3.675 -19.906 1.00 79.44 111 VAL A O 1
ATOM 882 N N . GLU A 1 112 ? 15.737 5.505 -18.671 1.00 70.62 112 GLU A N 1
ATOM 883 C CA . GLU A 1 112 ? 14.833 6.394 -19.403 1.00 70.62 112 GLU A CA 1
ATOM 884 C C . GLU A 1 112 ? 15.560 7.048 -20.600 1.00 70.62 112 GLU A C 1
ATOM 886 O O . GLU A 1 112 ? 15.955 8.211 -20.584 1.00 70.62 112 GLU A O 1
ATOM 891 N N . GLY A 1 113 ? 15.779 6.284 -21.673 1.00 67.94 113 GLY A N 1
ATOM 892 C CA . GLY A 1 113 ? 16.431 6.773 -22.898 1.00 67.94 113 GLY A CA 1
ATOM 893 C C . GLY A 1 113 ? 17.963 6.628 -22.926 1.00 67.94 113 GLY A C 1
ATOM 894 O O . GLY A 1 113 ? 18.601 6.270 -21.950 1.00 67.94 113 GLY A O 1
ATOM 895 N N . LEU A 1 114 ? 18.577 6.887 -24.086 1.00 53.41 114 LEU A N 1
ATOM 896 C CA . LEU A 1 114 ? 19.947 6.448 -24.434 1.00 53.41 114 LEU A CA 1
ATOM 897 C C . LEU A 1 114 ? 21.101 6.951 -23.547 1.00 53.41 114 LEU A C 1
ATOM 899 O O . LEU A 1 114 ? 22.180 6.367 -23.610 1.00 53.41 114 LEU A O 1
ATOM 903 N N . TYR A 1 115 ? 20.897 8.007 -22.758 1.00 55.03 115 TYR A N 1
ATOM 904 C CA . TYR A 1 115 ? 21.956 8.658 -21.973 1.00 55.03 115 TYR A CA 1
ATOM 905 C C . TYR A 1 115 ? 21.508 9.102 -20.572 1.00 55.03 115 TYR A C 1
ATOM 907 O O . TYR A 1 115 ? 22.198 9.911 -19.957 1.00 55.03 115 TYR A O 1
ATOM 915 N N . ARG A 1 116 ? 20.353 8.637 -20.078 1.00 58.69 116 ARG A N 1
ATOM 916 C CA . ARG A 1 116 ? 19.948 8.915 -18.691 1.00 58.69 116 ARG A CA 1
ATOM 917 C C . ARG A 1 116 ? 20.493 7.843 -17.752 1.00 58.69 116 ARG A C 1
ATOM 919 O O . ARG A 1 116 ? 20.707 6.704 -18.166 1.00 58.69 116 ARG A O 1
ATOM 926 N N . ASP A 1 117 ? 20.728 8.241 -16.507 1.00 71.62 117 ASP A N 1
ATOM 927 C CA . ASP A 1 117 ? 21.109 7.338 -15.429 1.00 71.62 117 ASP A CA 1
ATOM 928 C C . ASP A 1 117 ? 20.038 6.260 -15.201 1.00 71.62 117 ASP A C 1
ATOM 930 O O . ASP A 1 117 ? 18.891 6.369 -15.644 1.00 71.62 117 ASP A O 1
ATOM 934 N N . ILE A 1 118 ? 20.442 5.188 -14.522 1.00 76.81 118 ILE A N 1
ATOM 935 C CA . ILE A 1 118 ? 19.515 4.175 -14.030 1.00 76.81 118 ILE A CA 1
ATOM 936 C C . ILE A 1 118 ? 18.664 4.827 -12.932 1.00 76.81 118 ILE A C 1
ATOM 938 O O . ILE A 1 118 ? 19.198 5.188 -11.885 1.00 76.81 118 ILE A O 1
ATOM 942 N N . ASP A 1 119 ? 17.361 4.947 -13.166 1.00 80.88 119 ASP A N 1
ATOM 943 C CA . ASP A 1 119 ? 16.408 5.580 -12.250 1.00 80.88 119 ASP A CA 1
ATOM 944 C C . ASP A 1 119 ? 15.141 4.722 -12.103 1.00 80.88 119 ASP A C 1
ATOM 946 O O . ASP A 1 119 ? 14.929 3.754 -12.841 1.00 80.88 119 ASP A O 1
ATOM 950 N N . VAL A 1 120 ? 14.289 5.039 -11.132 1.00 82.75 120 VAL A N 1
ATOM 951 C CA . VAL A 1 120 ? 12.957 4.444 -11.027 1.00 82.75 120 VAL A CA 1
ATOM 952 C C . VAL A 1 120 ? 12.105 4.974 -12.173 1.00 82.75 120 VAL A C 1
ATOM 954 O O . VAL A 1 120 ? 11.854 6.166 -12.278 1.00 82.75 120 VAL A O 1
ATOM 957 N N . VAL A 1 121 ? 11.647 4.074 -13.037 1.00 87.62 121 VAL A N 1
ATOM 958 C CA . VAL A 1 121 ? 10.845 4.408 -14.226 1.00 87.62 121 VAL A CA 1
ATOM 959 C C . VAL A 1 121 ? 9.368 4.056 -14.056 1.00 87.62 121 VAL A C 1
ATOM 961 O O . VAL A 1 121 ? 8.541 4.402 -14.900 1.00 87.62 121 VAL A O 1
ATOM 964 N N . TYR A 1 122 ? 9.033 3.332 -12.987 1.00 87.25 122 TYR A N 1
ATOM 965 C CA . TYR A 1 122 ? 7.678 2.893 -12.676 1.00 87.25 122 TYR A CA 1
ATOM 966 C C . TYR A 1 122 ? 7.546 2.556 -11.194 1.00 87.25 122 TYR A C 1
ATOM 968 O O . TYR A 1 122 ? 8.501 2.069 -10.591 1.00 87.25 122 TYR A O 1
ATOM 976 N N . HIS A 1 123 ? 6.362 2.749 -10.629 1.00 87.81 123 HIS A N 1
ATOM 977 C CA . HIS A 1 123 ? 6.032 2.332 -9.272 1.00 87.81 123 HIS A CA 1
ATOM 978 C C . HIS A 1 123 ? 4.863 1.357 -9.291 1.00 87.81 123 HIS A C 1
ATOM 980 O O . HIS A 1 123 ? 3.921 1.520 -10.062 1.00 87.81 123 HIS A O 1
ATOM 986 N N . ILE A 1 124 ? 4.923 0.358 -8.417 1.00 88.88 124 ILE A N 1
ATOM 987 C CA . ILE A 1 124 ? 3.766 -0.443 -8.025 1.00 88.88 124 ILE A CA 1
ATOM 988 C C . ILE A 1 124 ? 3.430 -0.057 -6.592 1.00 88.88 124 ILE A C 1
ATOM 990 O O . ILE A 1 124 ? 4.273 -0.201 -5.708 1.00 88.88 124 ILE A O 1
ATOM 994 N N . GLN A 1 125 ? 2.215 0.419 -6.373 1.00 87.56 125 GLN A N 1
ATOM 995 C CA . GLN A 1 125 ? 1.669 0.730 -5.062 1.00 87.56 125 GLN A CA 1
ATOM 996 C C . GLN A 1 125 ? 0.698 -0.370 -4.649 1.00 87.56 125 GLN A C 1
ATOM 998 O O . GLN A 1 125 ? -0.091 -0.856 -5.460 1.00 87.56 125 GLN A O 1
ATOM 1003 N N . ARG A 1 126 ? 0.773 -0.774 -3.385 1.00 89.50 126 ARG A N 1
ATOM 1004 C CA . ARG A 1 126 ? -0.136 -1.730 -2.764 1.00 89.50 126 ARG A CA 1
ATOM 1005 C C . ARG A 1 126 ? -0.804 -1.068 -1.576 1.00 89.50 126 ARG A C 1
ATOM 1007 O O . ARG A 1 126 ? -0.164 -0.827 -0.554 1.00 89.50 126 ARG A O 1
ATOM 1014 N N . HIS A 1 127 ? -2.085 -0.770 -1.721 1.00 89.38 127 HIS A N 1
ATOM 1015 C CA . HIS A 1 127 ? -2.918 -0.213 -0.668 1.00 89.38 127 HIS A CA 1
ATOM 1016 C C . HIS A 1 127 ? -3.448 -1.355 0.188 1.00 89.38 127 HIS A C 1
ATOM 1018 O O . HIS A 1 127 ? -4.241 -2.178 -0.269 1.00 89.38 127 HIS A O 1
ATOM 1024 N N . HIS A 1 128 ? -3.003 -1.415 1.438 1.00 92.38 128 HIS A N 1
ATOM 1025 C CA . HIS A 1 128 ? -3.479 -2.394 2.400 1.00 92.38 128 HIS A CA 1
ATOM 1026 C C . HIS A 1 128 ? -4.495 -1.740 3.324 1.00 92.38 128 HIS A C 1
ATOM 1028 O O . HIS A 1 128 ? -4.170 -0.767 3.998 1.00 92.38 128 HIS A O 1
ATOM 1034 N N . VAL A 1 129 ? -5.692 -2.319 3.421 1.00 94.00 129 VAL A N 1
ATOM 1035 C CA . VAL A 1 129 ? -6.624 -2.058 4.526 1.00 94.00 129 VAL A CA 1
ATOM 1036 C C . VAL A 1 129 ? -6.837 -3.367 5.258 1.00 94.00 129 VAL A C 1
ATOM 1038 O O . VAL A 1 129 ? -7.313 -4.342 4.680 1.00 94.00 129 VAL A O 1
ATOM 1041 N N . VAL A 1 130 ? -6.463 -3.414 6.530 1.00 94.00 130 VAL A N 1
ATOM 1042 C CA . VAL A 1 130 ? -6.425 -4.662 7.292 1.00 94.00 130 VAL A CA 1
ATOM 1043 C C . VAL A 1 130 ? -7.114 -4.472 8.629 1.00 94.00 130 VAL A C 1
ATOM 1045 O O . VAL A 1 130 ? -6.860 -3.497 9.336 1.00 94.00 130 VAL A O 1
ATOM 1048 N N . ALA A 1 131 ? -7.963 -5.425 8.999 1.00 93.94 131 ALA A N 1
ATOM 1049 C CA . ALA A 1 131 ? -8.470 -5.542 10.355 1.00 93.94 131 ALA A CA 1
ATOM 1050 C C . ALA A 1 131 ? -7.782 -6.705 11.065 1.00 93.94 131 ALA A C 1
ATOM 1052 O O . ALA A 1 131 ? -7.794 -7.838 10.581 1.00 93.94 131 ALA A O 1
ATOM 1053 N N . PHE A 1 132 ? -7.235 -6.436 12.244 1.00 92.19 132 PHE A N 1
ATOM 1054 C CA . PHE A 1 132 ? -6.657 -7.429 13.136 1.00 92.19 132 PHE A CA 1
ATOM 1055 C C . PHE A 1 132 ? -7.519 -7.603 14.380 1.00 92.19 132 PHE A C 1
ATOM 1057 O O . PHE A 1 132 ? -8.076 -6.648 14.934 1.00 92.19 132 PHE A O 1
ATOM 1064 N N . LYS A 1 133 ? -7.551 -8.836 14.873 1.00 90.06 133 LYS A N 1
ATOM 1065 C CA . LYS A 1 133 ? -7.974 -9.151 16.237 1.00 90.06 133 LYS A CA 1
ATOM 1066 C C . LYS A 1 133 ? -6.921 -8.639 17.222 1.00 90.06 133 LYS A C 1
ATOM 1068 O O . LYS A 1 133 ? -5.752 -8.501 16.871 1.00 90.06 133 LYS A O 1
ATOM 1073 N N . GLY A 1 134 ? -7.300 -8.437 18.484 1.00 83.19 134 GLY A N 1
ATOM 1074 C CA . GLY A 1 134 ? -6.378 -7.958 19.527 1.00 83.19 134 GLY A CA 1
ATOM 1075 C C . GLY A 1 134 ? -5.130 -8.825 19.768 1.00 83.19 134 GLY A C 1
ATOM 1076 O O . GLY A 1 134 ? -4.192 -8.362 20.403 1.00 83.19 134 GLY A O 1
ATOM 1077 N N . ASN A 1 135 ? -5.090 -10.059 19.254 1.00 85.94 135 ASN A N 1
ATOM 1078 C CA . ASN A 1 135 ? -3.920 -10.943 19.301 1.00 85.94 135 ASN A CA 1
ATOM 1079 C C . ASN A 1 135 ? -3.017 -10.867 18.050 1.00 85.94 135 ASN A C 1
ATOM 1081 O O . ASN A 1 135 ? -2.094 -11.667 17.939 1.00 85.94 135 ASN A O 1
ATOM 1085 N N . GLY A 1 136 ? -3.302 -9.974 17.098 1.00 86.44 136 GLY A N 1
ATOM 1086 C CA . GLY A 1 136 ? -2.514 -9.798 15.873 1.00 86.44 136 GLY A CA 1
ATOM 1087 C C . GLY A 1 136 ? -2.936 -10.670 14.696 1.00 86.44 136 GLY A C 1
ATOM 1088 O O . GLY A 1 136 ? -2.414 -10.500 13.599 1.00 86.44 136 GLY A O 1
ATOM 1089 N N . ALA A 1 137 ? -3.913 -11.562 14.875 1.00 90.19 137 ALA A N 1
ATOM 1090 C CA . ALA A 1 137 ? -4.442 -12.346 13.767 1.00 90.19 137 ALA A CA 1
ATOM 1091 C C . ALA A 1 137 ? -5.265 -11.463 12.817 1.00 90.19 137 ALA A C 1
ATOM 1093 O O . ALA A 1 137 ? -6.159 -10.739 13.263 1.00 90.19 137 ALA A O 1
ATOM 1094 N N . VAL A 1 138 ? -5.002 -11.572 11.514 1.00 91.69 138 VAL A N 1
ATOM 1095 C CA . VAL A 1 138 ? -5.807 -10.925 10.469 1.00 91.69 138 VAL A CA 1
ATOM 1096 C C . VAL A 1 138 ? -7.235 -11.480 10.520 1.00 91.69 138 VAL A C 1
ATOM 1098 O O . VAL A 1 138 ? -7.447 -12.690 10.454 1.00 91.69 138 VAL A O 1
ATOM 1101 N N . GLU A 1 139 ? -8.217 -10.595 10.670 1.00 92.75 139 GLU A N 1
ATOM 1102 C CA . GLU A 1 139 ? -9.643 -10.921 10.582 1.00 92.75 139 GLU A CA 1
ATOM 1103 C C . GLU A 1 139 ? -10.128 -10.825 9.136 1.00 92.75 139 GLU A C 1
ATOM 1105 O O . GLU A 1 139 ? -10.786 -11.738 8.646 1.00 92.75 139 GLU A O 1
ATOM 1110 N N . TRP A 1 140 ? -9.759 -9.745 8.447 1.00 93.94 140 TRP A N 1
ATOM 1111 C CA . TRP A 1 140 ? -9.956 -9.568 7.012 1.00 93.94 140 TRP A CA 1
ATOM 1112 C C . TRP A 1 140 ? -8.946 -8.559 6.458 1.00 93.94 140 TRP A C 1
ATOM 1114 O O . TRP A 1 140 ? -8.376 -7.752 7.198 1.00 93.94 140 TRP A O 1
ATOM 1124 N N . GLN A 1 141 ? -8.745 -8.604 5.143 1.00 94.62 141 GLN A N 1
ATOM 1125 C CA . GLN A 1 141 ? -7.851 -7.713 4.414 1.00 94.62 141 GLN A CA 1
ATOM 1126 C C . GLN A 1 141 ? -8.479 -7.324 3.077 1.00 94.62 141 GLN A C 1
ATOM 1128 O O . GLN A 1 141 ? -9.047 -8.174 2.394 1.00 94.62 141 GLN A O 1
ATOM 1133 N N . TYR A 1 142 ? -8.327 -6.058 2.714 1.00 95.00 142 TYR A N 1
ATOM 1134 C CA . TYR A 1 142 ? -8.399 -5.552 1.351 1.00 95.00 142 TYR A CA 1
ATOM 1135 C C . TYR A 1 142 ? -6.979 -5.235 0.885 1.00 95.00 142 TYR A C 1
ATOM 1137 O O . TYR A 1 142 ? -6.174 -4.674 1.641 1.00 95.00 142 TYR A O 1
ATOM 1145 N N . LEU A 1 143 ? -6.674 -5.623 -0.344 1.00 93.69 143 LEU A N 1
ATOM 1146 C CA . LEU A 1 143 ? -5.438 -5.285 -1.024 1.00 93.69 143 LEU A CA 1
ATOM 1147 C C . LEU A 1 143 ? -5.793 -4.747 -2.400 1.00 93.69 143 LEU A C 1
ATOM 1149 O O . LEU A 1 143 ? -6.443 -5.436 -3.177 1.00 93.69 143 LEU A O 1
ATOM 1153 N N . GLU A 1 144 ? -5.313 -3.556 -2.716 1.00 91.62 144 GLU A N 1
ATOM 1154 C CA . GLU A 1 144 ? -5.374 -3.038 -4.073 1.00 91.62 144 GLU A CA 1
ATOM 1155 C C . GLU A 1 144 ? -3.972 -2.782 -4.600 1.00 91.62 144 GLU A C 1
ATOM 1157 O O . GLU A 1 144 ? -3.171 -2.123 -3.941 1.00 91.62 144 GLU A O 1
ATOM 1162 N N . THR A 1 145 ? -3.671 -3.310 -5.784 1.00 90.94 145 THR A N 1
ATOM 1163 C CA . THR A 1 145 ? -2.397 -3.073 -6.465 1.00 90.94 145 THR A CA 1
ATOM 1164 C C . THR A 1 145 ? -2.609 -2.182 -7.679 1.00 90.94 145 THR A C 1
ATOM 1166 O O . THR A 1 145 ? -3.303 -2.576 -8.615 1.00 90.94 145 THR A O 1
ATOM 1169 N N . ALA A 1 146 ? -1.957 -1.024 -7.692 1.00 88.75 146 ALA A N 1
ATOM 1170 C CA . ALA A 1 146 ? -1.992 -0.073 -8.795 1.00 88.75 146 ALA A CA 1
ATOM 1171 C C . ALA A 1 146 ? -0.573 0.278 -9.253 1.00 88.75 146 ALA A C 1
ATOM 1173 O O . ALA A 1 146 ? 0.384 0.283 -8.478 1.00 88.75 146 ALA A O 1
ATOM 1174 N N . GLY A 1 147 ? -0.427 0.528 -10.546 1.00 88.25 147 GLY A N 1
ATOM 1175 C CA . GLY A 1 147 ? 0.816 0.918 -11.182 1.00 88.25 147 GLY A CA 1
ATOM 1176 C C . GLY A 1 147 ? 0.764 2.377 -11.599 1.00 88.25 147 GLY A C 1
ATOM 1177 O O . GLY A 1 147 ? -0.284 2.895 -11.980 1.00 88.25 147 GLY A O 1
ATOM 1178 N N . CYS A 1 148 ? 1.900 3.060 -11.545 1.00 84.88 148 CYS A N 1
ATOM 1179 C CA . CYS A 1 148 ? 1.964 4.450 -11.962 1.00 84.88 148 CYS A CA 1
ATOM 1180 C C . CYS A 1 148 ? 3.380 4.835 -12.422 1.00 84.88 148 CYS A C 1
ATOM 1182 O O . CYS A 1 148 ? 4.382 4.195 -12.084 1.00 84.88 148 CYS A O 1
ATOM 1184 N N . ARG A 1 149 ? 3.478 5.926 -13.190 1.00 84.44 149 ARG A N 1
ATOM 1185 C CA . ARG A 1 149 ? 4.755 6.472 -13.675 1.00 84.44 149 ARG A CA 1
ATOM 1186 C C . ARG A 1 149 ? 5.258 7.626 -12.794 1.00 84.44 149 ARG A C 1
ATOM 1188 O O . ARG A 1 149 ? 4.440 8.455 -12.385 1.00 84.44 149 ARG A O 1
ATOM 1195 N N . PRO A 1 150 ? 6.578 7.740 -12.546 1.00 76.44 150 PRO A N 1
ATOM 1196 C CA . PRO A 1 150 ? 7.163 8.858 -11.805 1.00 76.44 150 PRO A CA 1
ATOM 1197 C C . PRO A 1 150 ? 6.650 10.215 -12.308 1.00 76.44 150 PRO A C 1
ATOM 1199 O O . PRO A 1 150 ? 6.495 10.426 -13.510 1.00 76.44 150 PRO A O 1
ATOM 1202 N N . GLY A 1 151 ? 6.340 11.129 -11.385 1.00 69.62 151 GLY A N 1
ATOM 1203 C CA . GLY A 1 151 ? 5.753 12.439 -11.705 1.00 69.62 151 GLY A CA 1
ATOM 1204 C C . GLY A 1 151 ? 4.247 12.433 -12.012 1.00 69.62 151 GLY A C 1
ATOM 1205 O O . GLY A 1 151 ? 3.641 13.499 -12.039 1.00 69.62 151 GLY A O 1
ATOM 1206 N N . GLY A 1 152 ? 3.617 11.264 -12.171 1.00 65.19 152 GL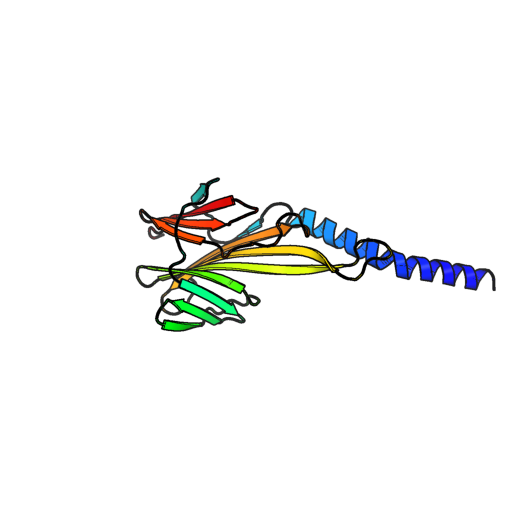Y A N 1
ATOM 1207 C CA . GLY A 1 152 ? 2.167 11.109 -12.354 1.00 65.19 152 GLY A CA 1
ATOM 1208 C C . GLY A 1 152 ? 1.354 11.017 -11.056 1.00 65.19 152 GLY A C 1
ATOM 1209 O O . GLY A 1 152 ? 0.210 10.585 -11.101 1.00 65.19 152 GLY A O 1
ATOM 1210 N N . GLY A 1 153 ? 1.942 11.369 -9.906 1.00 64.69 153 GLY A N 1
ATOM 1211 C CA . GLY A 1 153 ? 1.317 11.193 -8.586 1.00 64.69 153 GLY A CA 1
ATOM 1212 C C . GLY A 1 153 ? 1.670 9.879 -7.874 1.00 64.69 153 GLY A C 1
ATOM 1213 O O . GLY A 1 153 ? 1.005 9.507 -6.926 1.00 64.69 153 GLY A O 1
ATOM 1214 N N . CYS A 1 154 ? 2.734 9.177 -8.274 1.00 67.75 154 CYS A N 1
ATOM 1215 C CA . CYS A 1 154 ? 3.172 7.892 -7.688 1.00 67.75 154 CYS A CA 1
ATOM 1216 C C . CYS A 1 154 ? 3.647 7.874 -6.236 1.00 67.75 154 CYS A C 1
ATOM 1218 O O . CYS A 1 154 ? 4.195 6.876 -5.762 1.00 67.75 154 CYS A O 1
ATOM 1220 N N . TYR A 1 155 ? 3.498 8.978 -5.537 1.00 58.97 155 TYR A N 1
ATOM 1221 C CA . TYR A 1 155 ? 3.891 9.093 -4.153 1.00 58.97 155 TYR A CA 1
ATOM 1222 C C . TYR A 1 155 ? 2.639 9.544 -3.441 1.00 58.97 155 TYR A C 1
ATOM 1224 O O . TYR A 1 155 ? 2.155 10.615 -3.807 1.00 58.97 155 TYR A O 1
ATOM 1232 N N . PRO A 1 156 ? 2.100 8.785 -2.475 1.00 54.62 156 PRO A N 1
ATOM 1233 C CA . PRO A 1 156 ? 1.159 9.401 -1.566 1.00 54.62 156 PRO A CA 1
ATOM 1234 C C . PRO A 1 156 ? 1.970 10.489 -0.846 1.00 54.62 156 PRO A C 1
ATOM 1236 O O . PRO A 1 156 ? 2.961 10.163 -0.186 1.00 54.62 156 PRO A O 1
ATOM 1239 N N . PRO A 1 157 ? 1.664 11.785 -1.032 1.00 51.34 157 PRO A N 1
ATOM 1240 C CA . PRO A 1 157 ? 2.387 12.823 -0.312 1.00 51.34 157 PRO A CA 1
ATOM 1241 C C . PRO A 1 157 ? 2.082 12.754 1.195 1.00 51.34 157 PRO A C 1
ATOM 1243 O O . PRO A 1 157 ? 2.820 13.339 1.984 1.00 51.34 157 PRO A O 1
ATOM 1246 N N . GLU A 1 158 ? 1.028 12.029 1.595 1.00 62.31 158 GLU A N 1
ATOM 1247 C CA . GLU A 1 158 ? 0.512 11.962 2.961 1.00 62.31 158 GLU A CA 1
ATOM 1248 C C . GLU A 1 158 ? 0.056 10.538 3.334 1.00 62.31 158 GLU A C 1
ATOM 1250 O O . GLU A 1 158 ? -0.338 9.745 2.477 1.00 62.31 158 GLU A O 1
ATOM 1255 N N . GLU A 1 159 ? 0.138 10.203 4.628 1.00 71.75 159 GLU A N 1
ATOM 1256 C CA . GLU A 1 159 ? -0.323 8.922 5.180 1.00 71.75 159 GLU A CA 1
ATOM 1257 C C . GLU A 1 159 ? -1.814 8.701 4.841 1.00 71.75 159 GLU A C 1
ATOM 1259 O O . GLU A 1 159 ? -2.622 9.616 5.035 1.00 71.75 159 GLU A O 1
ATOM 1264 N N . PRO A 1 160 ? -2.223 7.500 4.382 1.00 81.19 160 PRO A N 1
ATOM 1265 C CA . PRO A 1 160 ? -3.634 7.211 4.146 1.00 81.19 160 PRO A CA 1
ATOM 1266 C C . PRO A 1 160 ? -4.441 7.443 5.424 1.00 81.19 160 PRO A C 1
ATOM 1268 O O . PRO A 1 160 ? -4.028 7.045 6.520 1.00 81.19 160 PRO A O 1
ATOM 1271 N N . ARG A 1 161 ? -5.604 8.084 5.292 1.00 85.31 161 ARG A N 1
ATOM 1272 C CA . ARG A 1 161 ? -6.424 8.498 6.438 1.00 85.31 161 ARG A CA 1
ATOM 1273 C C . ARG A 1 161 ? -7.564 7.523 6.657 1.00 85.31 161 ARG A C 1
ATOM 1275 O O . ARG A 1 161 ? -8.085 6.927 5.716 1.00 85.31 161 ARG A O 1
ATOM 1282 N N . MET A 1 162 ? -7.979 7.367 7.909 1.00 88.44 162 MET A N 1
ATOM 1283 C CA . MET A 1 162 ? -9.125 6.528 8.232 1.00 88.44 162 MET A CA 1
ATOM 1284 C C . MET A 1 162 ? -9.997 7.114 9.332 1.00 88.44 162 MET A C 1
ATOM 1286 O O . MET A 1 162 ? -9.509 7.728 10.278 1.00 88.44 162 MET A O 1
ATOM 1290 N N . ASN A 1 163 ? -11.300 6.866 9.230 1.00 89.75 163 ASN A N 1
ATOM 1291 C CA . ASN A 1 163 ? -12.289 7.243 10.230 1.00 89.75 163 ASN A CA 1
ATOM 1292 C C . ASN A 1 163 ? -13.346 6.142 10.379 1.00 89.75 163 ASN A C 1
ATOM 1294 O O . ASN A 1 163 ? -13.592 5.370 9.456 1.00 89.75 163 ASN A O 1
ATOM 1298 N N . ILE A 1 164 ? -13.997 6.069 11.538 1.00 88.00 164 ILE A N 1
ATOM 1299 C CA . ILE A 1 164 ? -15.138 5.181 11.746 1.00 88.00 164 ILE A CA 1
ATOM 1300 C C . ILE A 1 164 ? -16.351 6.009 12.162 1.00 88.00 164 ILE A C 1
ATOM 1302 O O . ILE A 1 164 ? -16.347 6.634 13.222 1.00 88.00 164 ILE A O 1
ATOM 1306 N N . GLN A 1 165 ? -17.422 5.922 11.377 1.00 87.69 165 GLN A N 1
ATOM 1307 C CA . GLN A 1 165 ? -18.678 6.631 11.604 1.00 87.69 165 GLN A CA 1
ATOM 1308 C C . GLN A 1 165 ? -19.861 5.721 11.258 1.00 87.69 165 GLN A C 1
ATOM 1310 O O . GLN A 1 165 ? -19.806 4.987 10.276 1.00 87.69 165 GLN A O 1
ATOM 1315 N N . ASP A 1 166 ? -20.914 5.738 12.082 1.00 88.31 166 ASP A N 1
ATOM 1316 C CA . ASP A 1 166 ? -22.172 5.008 11.836 1.00 88.31 166 ASP A CA 1
ATOM 1317 C C . ASP A 1 166 ? -21.980 3.520 11.486 1.00 88.31 166 ASP A C 1
ATOM 1319 O O . ASP A 1 166 ? -22.619 2.971 10.596 1.00 88.31 166 ASP A O 1
ATOM 1323 N N . GLY A 1 167 ? -21.035 2.866 12.171 1.00 88.25 167 GLY A N 1
ATOM 1324 C CA . GLY A 1 167 ? -20.735 1.446 11.954 1.00 88.25 167 GLY A CA 1
ATOM 1325 C C . GLY A 1 167 ? -19.963 1.144 10.667 1.00 88.25 167 GLY A C 1
ATOM 1326 O O . GLY A 1 167 ? -19.819 -0.022 10.323 1.00 88.25 167 GLY A O 1
ATOM 1327 N N . LYS A 1 168 ? -19.429 2.153 9.975 1.00 91.69 168 LYS A N 1
ATOM 1328 C CA . LYS A 1 168 ? -18.620 1.998 8.760 1.00 91.69 168 LYS A CA 1
ATOM 1329 C C . LYS A 1 168 ? -17.202 2.520 8.970 1.00 91.69 168 LYS A C 1
ATOM 1331 O O . LYS A 1 168 ? -17.012 3.542 9.628 1.00 91.69 168 LYS A O 1
ATOM 1336 N N . LEU A 1 169 ? -16.220 1.814 8.421 1.00 91.69 169 LEU A N 1
ATOM 1337 C CA . LEU A 1 169 ? -14.838 2.256 8.281 1.00 91.69 169 LEU A CA 1
ATOM 1338 C C . LEU A 1 169 ? -14.693 2.967 6.938 1.00 91.69 169 LEU A C 1
ATOM 1340 O O . LEU A 1 169 ? -14.967 2.386 5.892 1.00 91.69 169 LEU A O 1
ATOM 1344 N N . TYR A 1 170 ? -14.241 4.207 6.992 1.00 91.88 170 TYR A N 1
ATOM 1345 C CA . TYR A 1 170 ? -13.918 5.034 5.845 1.00 91.88 170 TYR A CA 1
ATOM 1346 C C . TYR A 1 170 ? -12.403 5.123 5.745 1.00 91.88 170 TYR A C 1
ATOM 1348 O O . TYR A 1 170 ? -11.753 5.499 6.720 1.00 91.88 170 TYR A O 1
ATOM 1356 N N . VAL A 1 171 ? -11.853 4.769 4.590 1.00 90.75 171 VAL A N 1
ATOM 1357 C CA . VAL A 1 171 ? -10.421 4.848 4.305 1.00 90.75 171 VAL A CA 1
ATOM 1358 C C . VAL A 1 171 ? -10.218 5.761 3.112 1.00 90.75 171 VAL A C 1
ATOM 1360 O O . VAL A 1 171 ? -10.592 5.407 1.997 1.00 90.75 171 VAL A O 1
ATOM 1363 N N . THR A 1 172 ? -9.638 6.928 3.355 1.00 87.81 172 THR A N 1
ATOM 1364 C CA . THR A 1 172 ? -9.314 7.893 2.311 1.00 87.81 172 THR A CA 1
ATOM 1365 C C . THR A 1 172 ? -7.923 7.600 1.770 1.00 87.81 172 THR A C 1
ATOM 1367 O O . THR A 1 172 ? -6.934 7.642 2.507 1.00 87.81 172 THR A O 1
ATOM 1370 N N . LEU A 1 173 ? -7.859 7.359 0.465 1.00 81.44 173 LEU A N 1
ATOM 1371 C CA . LEU A 1 173 ? -6.624 7.310 -0.301 1.00 81.44 173 LEU A CA 1
ATOM 1372 C C . LEU A 1 173 ? -6.422 8.705 -0.910 1.00 81.44 173 LEU A C 1
ATOM 1374 O O . LEU A 1 173 ? -7.126 9.116 -1.838 1.00 81.44 173 LEU A O 1
ATOM 1378 N N . GLU A 1 174 ? -5.550 9.480 -0.262 1.00 69.38 174 GLU A N 1
ATOM 1379 C CA . GLU A 1 174 ? -5.225 10.873 -0.601 1.00 69.38 174 GLU A CA 1
ATOM 1380 C C . GLU A 1 174 ? -4.443 10.966 -1.933 1.00 69.38 174 GLU A C 1
ATOM 1382 O O . GLU A 1 174 ? -4.145 9.921 -2.515 1.00 69.38 174 GLU A O 1
ATOM 1387 N N . PRO A 1 175 ? -4.207 12.172 -2.505 1.00 61.94 175 PRO A N 1
ATOM 1388 C CA . PRO A 1 175 ? -3.830 12.334 -3.907 1.00 61.94 175 PRO A CA 1
ATOM 1389 C C . PRO A 1 175 ? -2.739 11.365 -4.382 1.00 61.94 175 PRO A C 1
ATOM 1391 O O . PRO A 1 175 ? -1.762 11.148 -3.663 1.00 61.94 175 PRO A O 1
ATOM 1394 N N . PRO A 1 176 ? -2.864 10.835 -5.613 1.00 62.16 176 PRO A N 1
ATOM 1395 C CA . PRO A 1 176 ? -3.698 11.340 -6.710 1.00 62.16 176 PRO A CA 1
ATOM 1396 C C . PRO A 1 176 ? -5.115 10.752 -6.769 1.00 62.16 176 PRO A C 1
ATOM 1398 O O . PRO A 1 176 ? -5.928 11.226 -7.559 1.00 62.16 176 PRO A O 1
ATOM 1401 N N . GLU A 1 177 ? -5.424 9.741 -5.959 1.00 68.25 177 GLU A N 1
ATOM 1402 C CA . GLU A 1 177 ? -6.643 8.941 -6.120 1.00 68.25 177 GLU A CA 1
ATOM 1403 C C . GLU A 1 177 ? -7.907 9.655 -5.641 1.00 68.25 177 GLU A C 1
ATOM 1405 O O . GLU A 1 177 ? -8.965 9.497 -6.249 1.00 68.25 177 GLU A O 1
ATOM 1410 N N . ASN A 1 178 ? -7.795 10.464 -4.579 1.00 76.94 178 ASN A N 1
ATOM 1411 C CA . ASN A 1 178 ? -8.876 11.285 -4.021 1.00 76.94 178 ASN A CA 1
ATOM 1412 C C . ASN A 1 178 ? -10.205 10.529 -3.873 1.00 76.94 178 ASN A C 1
ATOM 1414 O O . ASN A 1 178 ? -11.279 11.033 -4.223 1.00 76.94 178 ASN A O 1
ATOM 1418 N N . ARG A 1 179 ? -10.135 9.309 -3.338 1.00 84.19 179 ARG A N 1
ATOM 1419 C CA . ARG A 1 179 ? -11.305 8.458 -3.122 1.00 84.19 179 ARG A CA 1
ATOM 1420 C C . ARG A 1 179 ? -11.311 7.863 -1.726 1.00 84.19 179 ARG A C 1
ATOM 1422 O O . ARG A 1 179 ? -10.271 7.671 -1.103 1.00 84.19 179 ARG A O 1
ATOM 1429 N N . THR A 1 180 ? -12.510 7.540 -1.266 1.00 90.50 180 THR A N 1
ATOM 1430 C CA . THR A 1 180 ? -12.741 6.913 0.030 1.00 90.50 180 THR A CA 1
ATOM 1431 C C . THR A 1 180 ? -13.370 5.544 -0.163 1.00 90.50 180 THR A C 1
ATOM 1433 O O . THR A 1 180 ? -14.451 5.430 -0.743 1.00 90.50 180 THR A O 1
ATOM 1436 N N . LEU A 1 181 ? -12.704 4.519 0.360 1.00 92.44 181 LEU A N 1
ATOM 1437 C CA . LEU A 1 181 ? -13.205 3.154 0.452 1.00 92.44 181 LEU A CA 1
ATOM 1438 C C . LEU A 1 181 ? -14.043 3.013 1.722 1.00 92.44 181 LEU A C 1
ATOM 1440 O O . LEU A 1 181 ? -13.614 3.431 2.801 1.00 92.44 181 LEU A O 1
ATOM 1444 N N . VAL A 1 182 ? -15.234 2.434 1.606 1.00 94.00 182 VAL A N 1
ATOM 1445 C CA . VAL A 1 182 ? -16.168 2.292 2.726 1.00 94.00 182 VAL A CA 1
ATOM 1446 C C . VAL A 1 182 ? -16.412 0.817 3.017 1.00 94.00 182 VAL A C 1
ATOM 1448 O O . VAL A 1 182 ? -16.863 0.078 2.148 1.00 94.00 182 VAL A O 1
ATOM 1451 N N . PHE A 1 183 ? -16.169 0.402 4.259 1.00 93.94 183 PHE A N 1
ATOM 1452 C CA . PHE A 1 183 ? -16.379 -0.967 4.731 1.00 93.94 183 PHE A CA 1
ATOM 1453 C C . PHE A 1 183 ? -17.361 -0.986 5.902 1.00 93.94 183 PHE A C 1
ATOM 1455 O O . PHE A 1 183 ? -17.165 -0.307 6.910 1.00 93.94 183 PHE A O 1
ATOM 1462 N N . SER A 1 184 ? -18.399 -1.801 5.817 1.00 92.44 184 SER A N 1
ATOM 1463 C CA . SER A 1 184 ? -19.390 -1.998 6.872 1.00 92.44 184 SER A CA 1
ATOM 1464 C C . SER A 1 184 ? -18.795 -2.863 7.979 1.00 92.44 184 SER A C 1
ATOM 1466 O O . SER A 1 184 ? -18.235 -3.925 7.728 1.00 92.44 184 SER A O 1
ATOM 1468 N N . LEU A 1 185 ? -18.883 -2.426 9.230 1.00 87.50 185 LEU A N 1
ATOM 1469 C CA . LEU A 1 185 ? -18.299 -3.147 10.367 1.00 87.50 185 LEU A CA 1
ATOM 1470 C C . LEU A 1 185 ? -19.293 -4.087 11.055 1.00 87.50 185 LEU A C 1
ATOM 1472 O O . LEU A 1 185 ? -18.940 -4.715 12.054 1.00 87.50 185 LEU A O 1
ATOM 1476 N N . GLU A 1 186 ? -20.524 -4.181 10.551 1.00 78.81 186 GLU A N 1
ATOM 1477 C CA . GLU A 1 186 ? -21.486 -5.169 11.030 1.00 78.81 186 GLU A CA 1
ATOM 1478 C C . GLU A 1 186 ? -21.020 -6.584 10.676 1.00 78.81 186 GLU A C 1
ATOM 1480 O O . GLU A 1 186 ? -20.453 -6.836 9.613 1.00 78.81 186 GLU A O 1
ATOM 1485 N N . SER A 1 187 ? -21.206 -7.491 11.631 1.00 50.22 187 SER A N 1
ATOM 1486 C CA . SER A 1 187 ? -20.729 -8.868 11.594 1.00 50.22 187 SER A CA 1
ATOM 1487 C C . SER A 1 187 ? -21.337 -9.647 10.428 1.00 50.22 187 SER A C 1
ATOM 1489 O O . SER A 1 187 ? -22.503 -10.038 10.497 1.00 50.22 187 SER A O 1
ATOM 1491 N N . THR A 1 188 ? -20.536 -9.919 9.402 1.00 43.09 188 THR A N 1
ATOM 1492 C CA . THR A 1 188 ? -20.562 -11.239 8.751 1.00 43.09 188 THR A CA 1
ATOM 1493 C C . THR A 1 188 ? -20.003 -12.293 9.691 1.00 43.09 188 THR A C 1
ATOM 1495 O O . THR A 1 188 ? -18.978 -11.986 10.347 1.00 43.09 188 THR A O 1
#

Secondary structure (DSSP, 8-state):
-HHHHHHHHHHHHHHHHHHHHHHHHHHHHHHHHHSSPEEEES--SEEESSPPP---SEEEEEETTEEEEE-SS-EEEEE------SEEEEEEEETTEEEEEEEEEEEEEEE-STT--EEEEEEEEEEEEEEEETTS-EEEEEEEEEEE-TTTT-S-SSPPEEEEETTEEEEEE-TTS-EEEEEE-S--

Foldseek 3Di:
DVVVVVVVVVVVCCVQCVLVVVQVVVLVVQCVVFVDKDKDWDAFPDKFLADDDDDFQWKWWDAQQKIWIGGPPDIDIARQNDHAHTWMAGWDDDDQKIWTWTKGKDFDWGADDRDGDTDRFKIKIKIKTFMAGNRNYTPIIMIMIHMDGPPRFRDQPDHWDWDDDPQKIWIARHPPRNMIGIHHNPDD